Protein AF-A0A8S2D5C2-F1 (afdb_monomer)

Solvent-accessible surface area (backbone atoms only — not comparable to full-atom values): 16131 Å² total; per-residue (Å²): 116,93,83,74,56,95,44,79,67,45,60,54,46,62,64,47,48,27,66,61,31,50,36,68,66,52,39,50,49,41,43,50,51,47,52,51,51,56,53,47,43,71,74,45,98,50,70,59,78,81,70,33,65,64,54,52,49,44,52,50,53,36,46,40,16,77,42,13,66,45,37,74,73,64,78,42,62,94,77,66,72,77,63,63,57,47,58,71,48,50,48,55,48,54,52,47,54,53,49,53,43,51,54,52,62,74,62,67,62,86,83,44,90,74,64,70,80,82,70,94,59,67,63,65,62,55,51,56,47,29,74,75,29,68,61,57,28,50,44,49,55,50,46,50,44,48,27,37,66,73,60,41,56,65,56,39,61,72,48,40,53,56,45,63,78,30,46,92,62,47,57,56,33,68,73,50,44,52,52,43,52,50,29,48,52,54,44,50,58,61,49,66,74,41,78,90,37,57,72,56,52,53,53,51,54,50,47,51,40,64,46,34,44,53,72,45,49,86,39,68,64,40,38,54,54,44,50,59,49,46,67,70,39,52,87,79,50,57,70,69,57,46,50,53,50,52,64,66,64,53,78,60,92,86,56,55,68,68,58,51,51,52,51,50,52,54,50,52,54,51,53,53,52,53,53,54,54,55,54,66,74,75,109

Mean predicted aligned error: 8.47 Å

pLDDT: mean 81.94, std 12.29, range [42.5, 94.62]

Secondary structure (DSSP, 8-state):
--S----HHHHHHHHHHHHHHT-HHHHHHHHHHHHHHHHHHHHS----GGG-HHHHHHHHHHHHHHTHHHHHTTSS-TT-PPPHHIIIIIHHHHHHHHHHHHHHHHT--TT-TT------S-HHHHHHHHHH-HHHHHHHHHHHHHHHHHT-HHHHHHHHHHHHHTGGGTTTSHHHHHHHHHHHHHHHHHHHT-GGGHHHHHHHHHHHIIIIITTTTTSHHHHHHHHHHHHHHTTTS-HHHHHHHHHHTPPPTTS-HHHHHHHHHHHHHHHHHHHHHHHHTT-

Sequence (283 aa):
QFIDANSKDMDMLNKHIPFVLADPNIINILTKTAILLIYKQLDDEIPLPRNNKELHFILRLLNIGVYAWEILDGQMTTEDSIDLKILTQFLPFILRLMMENRLHEMQHDTTLITTQLKTSLNKIEFIQYMHNNRLASNLFLCFIVILFNHRHLWLAIQLIPTLNELSDCGSTDKIFLHQFVYFIKQSIEQQFQQISHQQQLYQYITHIFEKFFIIQSSNEIVLHYSYILLKYVYGKITSSLTQKFLTALKPSKEHSQETHDKYRSLTNEYEDFRRLQQQQSQS

Radius of gyration: 21.78 Å; Cα contacts (8 Å, |Δi|>4): 233; chains: 1; bounding box: 55×38×73 Å

Organism: NCBI:txid1234261

Nearest PDB structures (foldseek):
  8jj6-assembly1_A  TM=8.417E-01  e=9.640E-08  Homo sapiens
  8rtc-assembly1_A  TM=2.256E-01  e=1.463E+00  Bacillus phage phi3T
  8rtc-assembly2_B  TM=1.666E-01  e=2.829E+00  Bacillus phage phi3T
  5dse-assembly1_A  TM=1.782E-01  e=7.124E+00  Homo sapiens
  3m3w-assembly1_A  TM=1.172E-01  e=7.779E+00  Mus musculus

Structure (mmCIF, N/CA/C/O backbone):
data_AF-A0A8S2D5C2-F1
#
_entry.id   AF-A0A8S2D5C2-F1
#
loop_
_atom_site.group_PDB
_atom_site.id
_atom_site.type_symbol
_atom_site.label_atom_id
_atom_site.label_alt_id
_atom_site.label_comp_id
_atom_site.label_asym_id
_atom_site.label_entity_id
_atom_site.label_seq_id
_atom_site.pdbx_PDB_ins_code
_atom_site.Cartn_x
_atom_site.Cartn_y
_atom_site.Cartn_z
_atom_site.occupancy
_atom_site.B_iso_or_equiv
_atom_site.auth_seq_id
_atom_site.auth_comp_id
_atom_site.auth_asym_id
_atom_site.auth_atom_id
_atom_site.pdbx_PDB_model_num
ATOM 1 N N . GLN A 1 1 ? 23.659 -4.209 -21.216 1.00 42.50 1 GLN A N 1
ATOM 2 C CA . GLN A 1 1 ? 24.488 -5.237 -21.874 1.00 42.50 1 GLN A CA 1
ATOM 3 C C . GLN A 1 1 ? 23.793 -6.580 -22.052 1.00 42.50 1 GLN A C 1
ATOM 5 O O . GLN A 1 1 ? 24.023 -7.166 -23.093 1.00 42.50 1 GLN A O 1
ATOM 10 N N . PHE A 1 2 ? 22.921 -7.063 -21.153 1.00 43.38 2 PHE A N 1
ATOM 11 C CA . PHE A 1 2 ? 22.118 -8.265 -21.460 1.00 43.38 2 PHE A CA 1
ATOM 12 C C . PHE A 1 2 ? 20.963 -8.021 -22.444 1.00 43.38 2 PHE A C 1
ATOM 14 O O . PHE A 1 2 ? 20.471 -8.981 -23.001 1.00 43.38 2 PHE A O 1
ATOM 21 N N . ILE A 1 3 ? 20.542 -6.774 -22.679 1.00 49.75 3 ILE A N 1
ATOM 22 C CA . ILE A 1 3 ? 19.421 -6.450 -23.587 1.00 49.75 3 ILE A CA 1
ATOM 23 C C . ILE A 1 3 ? 19.922 -5.994 -24.976 1.00 49.75 3 ILE A C 1
ATOM 25 O O . ILE A 1 3 ? 19.16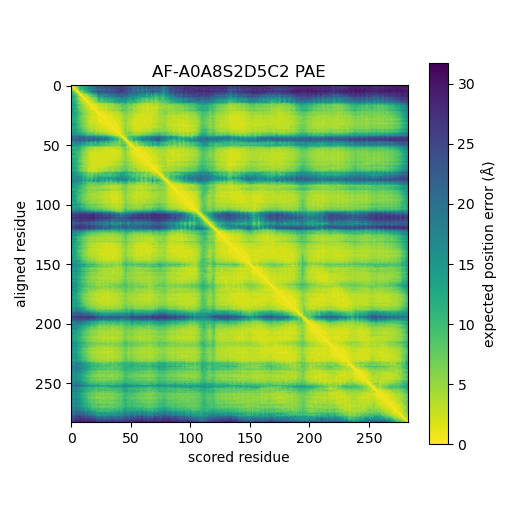4 -5.982 -25.930 1.00 49.75 3 ILE A O 1
ATOM 29 N N . ASP A 1 4 ? 21.216 -5.686 -25.125 1.00 52.12 4 ASP A N 1
ATOM 30 C CA . ASP A 1 4 ? 21.748 -4.973 -26.304 1.00 52.12 4 ASP A CA 1
ATOM 31 C C . ASP A 1 4 ? 22.393 -5.900 -27.362 1.00 52.12 4 ASP A C 1
ATOM 33 O O . ASP A 1 4 ? 23.154 -5.442 -28.214 1.00 52.12 4 ASP A O 1
ATOM 37 N N . ALA A 1 5 ? 22.167 -7.216 -27.291 1.00 48.94 5 ALA A N 1
ATOM 38 C CA . ALA A 1 5 ? 22.756 -8.176 -28.227 1.00 48.94 5 ALA A CA 1
ATOM 39 C C . ALA A 1 5 ? 21.758 -8.531 -29.343 1.00 48.94 5 ALA A C 1
ATOM 41 O O . ALA A 1 5 ? 20.829 -9.301 -29.131 1.00 48.94 5 ALA A O 1
ATOM 42 N N . ASN A 1 6 ? 21.973 -7.994 -30.547 1.00 50.75 6 ASN A N 1
ATOM 43 C CA . ASN A 1 6 ? 21.162 -8.254 -31.744 1.00 50.75 6 ASN A CA 1
ATOM 44 C C . ASN A 1 6 ? 21.387 -9.671 -32.312 1.00 50.75 6 ASN A C 1
ATOM 46 O O . ASN A 1 6 ? 22.060 -9.845 -33.331 1.00 50.75 6 ASN A O 1
ATOM 50 N N . SER A 1 7 ? 20.816 -10.694 -31.678 1.00 58.09 7 SER A N 1
ATOM 51 C CA . SER A 1 7 ? 20.605 -12.005 -32.301 1.00 58.09 7 SER A CA 1
ATOM 52 C C . SER A 1 7 ? 19.109 -12.318 -32.352 1.00 58.09 7 SER A C 1
ATOM 54 O O . SER A 1 7 ? 18.357 -11.927 -31.467 1.00 58.09 7 SER A O 1
ATOM 56 N N . LYS A 1 8 ? 18.654 -13.041 -33.383 1.00 57.72 8 LYS A N 1
ATOM 57 C CA . LYS A 1 8 ? 17.239 -13.445 -33.548 1.00 57.72 8 LYS A CA 1
ATOM 58 C C . LYS A 1 8 ? 16.666 -14.175 -32.321 1.00 57.72 8 LYS A C 1
ATOM 60 O O . LYS A 1 8 ? 15.458 -14.154 -32.098 1.00 57.72 8 LYS A O 1
ATOM 65 N N . ASP A 1 9 ? 17.534 -14.792 -31.522 1.00 58.00 9 ASP A N 1
ATOM 66 C CA . ASP A 1 9 ? 17.179 -15.445 -30.261 1.00 58.00 9 ASP A CA 1
ATOM 67 C C . ASP A 1 9 ? 16.809 -14.429 -29.168 1.00 58.00 9 ASP A C 1
ATOM 69 O O . ASP A 1 9 ? 15.920 -14.689 -28.360 1.00 58.00 9 ASP A O 1
ATOM 73 N N . MET A 1 10 ? 17.427 -13.244 -29.179 1.00 57.22 10 MET A N 1
ATOM 74 C CA . MET A 1 10 ? 17.101 -12.139 -28.277 1.00 57.22 10 MET A CA 1
ATOM 75 C C . MET A 1 10 ? 15.788 -11.458 -28.661 1.00 57.22 10 MET A C 1
ATOM 77 O O . MET A 1 10 ? 15.056 -11.062 -27.768 1.00 57.22 10 MET A O 1
ATOM 81 N N . ASP A 1 11 ? 15.410 -11.417 -29.943 1.00 63.06 11 ASP A N 1
ATOM 82 C CA . ASP A 1 11 ? 14.076 -10.944 -30.355 1.00 63.06 11 ASP A CA 1
ATOM 83 C C . ASP A 1 11 ? 12.958 -11.884 -29.877 1.00 63.06 11 ASP A C 1
ATOM 85 O O . ASP A 1 11 ? 11.885 -11.438 -29.466 1.00 63.06 11 ASP A O 1
ATOM 89 N N . MET A 1 12 ? 13.208 -13.199 -29.905 1.00 61.88 12 MET A N 1
ATOM 90 C CA . MET A 1 12 ? 12.344 -14.205 -29.276 1.00 61.88 12 MET A CA 1
ATOM 91 C C . MET A 1 12 ? 12.277 -13.983 -27.761 1.00 61.88 12 MET A C 1
ATOM 93 O O . MET A 1 12 ? 11.190 -13.882 -27.193 1.00 61.88 12 MET A O 1
ATOM 97 N N . LEU A 1 13 ? 13.432 -13.844 -27.104 1.00 65.75 13 LEU A N 1
ATOM 98 C CA . LEU A 1 13 ? 13.518 -13.626 -25.661 1.00 65.75 13 LEU A CA 1
ATOM 99 C C . LEU A 1 13 ? 12.806 -12.332 -25.233 1.00 65.75 13 LEU A C 1
ATOM 101 O O . LEU A 1 13 ? 12.034 -12.351 -24.278 1.00 65.75 13 LEU A O 1
ATOM 105 N N . ASN A 1 14 ? 12.985 -11.239 -25.974 1.00 68.25 14 ASN A N 1
ATOM 106 C CA . ASN A 1 14 ? 12.368 -9.936 -25.724 1.00 68.25 14 ASN A CA 1
ATOM 107 C C . ASN A 1 14 ? 10.838 -9.993 -25.798 1.00 68.25 14 ASN A C 1
ATOM 109 O O . ASN A 1 14 ? 10.173 -9.247 -25.088 1.00 68.25 14 ASN A O 1
ATOM 113 N N . LYS A 1 15 ? 10.266 -10.921 -26.575 1.00 72.81 15 LYS A N 1
ATOM 114 C CA . LYS A 1 15 ? 8.815 -11.174 -26.589 1.00 72.81 15 LYS A CA 1
ATOM 115 C C . LYS A 1 15 ? 8.336 -12.003 -25.398 1.00 72.81 15 LYS A C 1
ATOM 117 O O . LYS A 1 15 ? 7.196 -11.849 -24.973 1.00 72.81 15 LYS A O 1
ATOM 122 N N . HIS A 1 16 ? 9.181 -12.871 -24.846 1.00 81.38 16 HIS A N 1
ATOM 123 C CA . HIS A 1 16 ? 8.834 -13.725 -23.704 1.00 81.38 16 HIS A CA 1
ATOM 124 C C . HIS A 1 16 ? 9.086 -13.065 -22.342 1.00 81.38 16 HIS A C 1
ATOM 126 O O . HIS A 1 16 ? 8.403 -13.392 -21.372 1.00 81.38 16 HIS A O 1
ATOM 132 N N . ILE A 1 17 ? 10.028 -12.123 -22.256 1.00 84.50 17 ILE A N 1
ATOM 133 C CA . ILE A 1 17 ? 10.343 -11.393 -21.022 1.00 84.50 17 ILE A CA 1
ATOM 134 C C . ILE A 1 17 ? 9.095 -10.704 -20.431 1.00 84.50 17 ILE A C 1
ATOM 136 O O . ILE A 1 17 ? 8.831 -10.932 -19.251 1.00 84.50 17 ILE A O 1
ATOM 140 N N . PRO A 1 18 ? 8.280 -9.945 -21.194 1.00 85.69 18 PRO A N 1
ATOM 141 C CA . PRO A 1 18 ? 7.052 -9.348 -20.673 1.00 85.69 18 PRO A CA 1
ATOM 142 C C . PRO A 1 18 ? 6.076 -10.377 -20.093 1.00 85.69 18 PRO A C 1
ATOM 144 O O . PRO A 1 18 ? 5.519 -10.132 -19.031 1.00 85.69 18 PRO A O 1
ATOM 147 N N . PHE A 1 19 ? 5.920 -11.557 -20.710 1.00 86.31 19 PHE A N 1
ATOM 148 C CA . PHE A 1 19 ? 5.040 -12.614 -20.184 1.00 86.31 19 PHE A CA 1
ATOM 149 C C . PHE A 1 19 ? 5.455 -13.091 -18.792 1.00 86.31 19 PHE A C 1
ATOM 151 O O . PHE A 1 19 ? 4.602 -13.306 -17.936 1.00 86.31 19 PHE A O 1
ATOM 158 N N . VAL A 1 20 ? 6.758 -13.262 -18.563 1.00 88.12 20 VAL A N 1
ATOM 159 C CA . VAL A 1 20 ? 7.276 -13.669 -17.251 1.00 88.12 20 VAL A CA 1
ATOM 160 C C . VAL A 1 20 ? 7.153 -12.515 -16.258 1.00 88.12 20 VAL A C 1
ATOM 162 O O . VAL A 1 20 ? 6.711 -12.708 -15.130 1.00 88.12 20 VAL A O 1
ATOM 165 N N . LEU A 1 21 ? 7.512 -11.300 -16.675 1.00 88.62 21 LEU A N 1
ATOM 166 C CA . LEU A 1 21 ? 7.494 -10.122 -15.810 1.00 88.62 21 LEU A CA 1
ATOM 167 C C . LEU A 1 21 ? 6.083 -9.602 -15.501 1.00 88.62 21 LEU A C 1
ATOM 169 O O . LEU A 1 21 ? 5.941 -8.829 -14.558 1.00 88.62 21 LEU A O 1
ATOM 173 N N . ALA A 1 22 ? 5.059 -10.037 -16.240 1.00 88.62 22 ALA A N 1
ATOM 174 C CA . ALA A 1 22 ? 3.656 -9.733 -15.966 1.00 88.62 22 ALA A CA 1
ATOM 175 C C . ALA A 1 22 ? 3.135 -10.391 -14.674 1.00 88.62 22 ALA A C 1
ATOM 177 O O . ALA A 1 22 ? 2.064 -10.014 -14.196 1.00 88.62 22 ALA A O 1
ATOM 178 N N . ASP A 1 23 ? 3.853 -11.368 -14.099 1.00 90.38 23 ASP A N 1
ATOM 179 C CA . ASP A 1 23 ? 3.462 -11.984 -12.828 1.00 90.38 23 ASP A CA 1
ATOM 180 C C . ASP A 1 23 ? 3.473 -10.931 -11.696 1.00 90.38 23 ASP A C 1
ATOM 182 O O . ASP A 1 23 ? 4.533 -10.365 -11.384 1.00 90.38 23 ASP A O 1
ATOM 186 N N . PRO A 1 24 ? 2.335 -10.703 -11.008 1.00 87.88 24 PRO A N 1
ATOM 187 C CA . PRO A 1 24 ? 2.251 -9.764 -9.891 1.00 87.88 24 PRO A CA 1
ATOM 188 C C . PRO A 1 24 ? 3.283 -10.012 -8.780 1.00 87.88 24 PRO A C 1
ATOM 190 O O . PRO A 1 24 ? 3.732 -9.070 -8.123 1.00 87.88 24 PRO A O 1
ATOM 193 N N . ASN A 1 25 ? 3.688 -11.266 -8.554 1.00 88.75 25 ASN A N 1
ATOM 194 C CA . ASN A 1 25 ? 4.706 -11.606 -7.562 1.00 88.75 25 ASN A CA 1
ATOM 195 C C . ASN A 1 25 ? 6.095 -11.143 -7.993 1.00 88.75 25 ASN A C 1
ATOM 197 O O . ASN A 1 25 ? 6.847 -10.635 -7.160 1.00 88.75 25 ASN A O 1
ATOM 201 N N . ILE A 1 26 ? 6.430 -11.280 -9.277 1.00 90.94 26 ILE A N 1
ATOM 202 C CA . ILE A 1 26 ? 7.710 -10.819 -9.818 1.00 90.94 26 ILE A CA 1
ATOM 203 C C . ILE A 1 26 ? 7.770 -9.293 -9.761 1.00 90.94 26 ILE A C 1
ATOM 205 O O . ILE A 1 26 ? 8.752 -8.751 -9.255 1.00 90.94 26 ILE A O 1
ATOM 209 N N . ILE A 1 27 ? 6.697 -8.603 -10.163 1.00 91.25 27 ILE A N 1
ATOM 210 C CA . ILE A 1 27 ? 6.581 -7.141 -10.038 1.00 91.25 27 ILE A CA 1
ATOM 211 C C . ILE A 1 27 ? 6.800 -6.714 -8.583 1.00 91.25 27 ILE A C 1
ATOM 213 O O . ILE A 1 27 ? 7.606 -5.823 -8.312 1.00 91.25 27 ILE A O 1
ATOM 217 N N . ASN A 1 28 ? 6.153 -7.381 -7.625 1.00 90.38 28 ASN A N 1
ATOM 218 C CA . ASN A 1 28 ? 6.315 -7.083 -6.203 1.00 90.38 28 ASN A CA 1
ATOM 219 C C . ASN A 1 28 ? 7.756 -7.309 -5.714 1.00 90.38 28 ASN A C 1
ATOM 221 O O . ASN A 1 28 ? 8.287 -6.481 -4.976 1.00 90.38 28 ASN A O 1
ATOM 225 N N . ILE A 1 29 ? 8.403 -8.408 -6.122 1.00 90.94 29 ILE A N 1
ATOM 226 C CA . ILE A 1 29 ? 9.802 -8.697 -5.768 1.00 90.94 29 ILE A CA 1
ATOM 227 C C . ILE A 1 29 ? 10.720 -7.614 -6.335 1.00 90.94 29 ILE A C 1
ATOM 229 O O . ILE A 1 29 ? 11.479 -7.021 -5.577 1.00 90.94 29 ILE A O 1
ATOM 233 N N . LEU A 1 30 ? 10.607 -7.298 -7.627 1.00 93.06 30 LEU A N 1
ATOM 234 C CA . LEU A 1 30 ? 11.410 -6.263 -8.281 1.00 93.06 30 LEU A CA 1
ATOM 235 C C . LEU A 1 30 ? 11.208 -4.889 -7.634 1.00 93.06 30 LEU A C 1
ATOM 237 O O . LEU A 1 30 ? 12.182 -4.183 -7.378 1.00 93.06 30 LEU A O 1
ATOM 241 N N . THR A 1 31 ? 9.963 -4.530 -7.314 1.00 92.31 31 THR A N 1
ATOM 242 C CA . THR A 1 31 ? 9.642 -3.263 -6.641 1.00 92.31 31 THR A CA 1
ATOM 243 C C . THR A 1 31 ? 10.278 -3.206 -5.253 1.00 92.31 31 THR A C 1
ATOM 245 O O . THR A 1 31 ? 10.939 -2.223 -4.915 1.00 92.31 31 THR A O 1
ATOM 248 N N . LYS A 1 32 ? 10.163 -4.284 -4.466 1.00 91.38 32 LYS A N 1
ATOM 249 C CA . LYS A 1 32 ? 10.808 -4.382 -3.150 1.00 91.38 32 LYS A CA 1
ATOM 250 C C . LYS A 1 32 ? 12.322 -4.291 -3.260 1.00 91.38 32 LYS A C 1
ATOM 252 O O . LYS A 1 32 ? 12.934 -3.544 -2.504 1.00 91.38 32 LYS A O 1
ATOM 257 N N . THR A 1 33 ? 12.925 -5.003 -4.207 1.00 92.00 33 THR A N 1
ATOM 258 C CA . THR A 1 33 ? 14.367 -4.944 -4.458 1.00 92.00 33 THR A CA 1
ATOM 259 C C . THR A 1 33 ? 14.805 -3.532 -4.836 1.00 92.00 33 THR A C 1
ATOM 261 O O . THR A 1 33 ? 15.797 -3.059 -4.294 1.00 92.00 33 THR A O 1
ATOM 264 N N . ALA A 1 34 ? 14.058 -2.820 -5.687 1.00 91.81 34 ALA A N 1
ATOM 265 C CA . ALA A 1 34 ? 14.367 -1.434 -6.039 1.00 91.81 34 ALA A CA 1
ATOM 266 C C . ALA A 1 34 ? 14.376 -0.517 -4.805 1.00 91.81 34 ALA A C 1
ATOM 268 O O . ALA A 1 34 ? 15.340 0.216 -4.595 1.00 91.81 34 ALA A O 1
ATOM 269 N N . ILE A 1 35 ? 13.348 -0.594 -3.953 1.00 91.00 35 ILE A N 1
ATOM 270 C CA . ILE A 1 35 ? 13.276 0.205 -2.720 1.00 91.00 35 ILE A CA 1
ATOM 271 C C . ILE A 1 35 ? 14.381 -0.178 -1.726 1.00 91.00 35 ILE A C 1
ATOM 273 O O . ILE A 1 35 ? 15.005 0.702 -1.139 1.00 91.00 35 ILE A O 1
ATOM 277 N N . LEU A 1 36 ? 14.678 -1.470 -1.563 1.00 88.62 36 LEU A N 1
ATOM 278 C CA . LEU A 1 36 ? 15.764 -1.940 -0.695 1.00 88.62 36 LEU A CA 1
ATOM 279 C C . LEU A 1 36 ? 17.142 -1.483 -1.184 1.00 88.62 36 LEU A C 1
ATOM 281 O O . LEU A 1 36 ? 17.990 -1.136 -0.367 1.00 88.62 36 LEU A O 1
ATOM 285 N N . LEU A 1 37 ? 17.368 -1.438 -2.500 1.00 88.19 37 LEU A N 1
ATOM 286 C CA . LEU A 1 37 ? 18.593 -0.874 -3.065 1.00 88.19 37 LEU A CA 1
ATOM 287 C C . LEU A 1 37 ? 18.719 0.618 -2.737 1.00 88.19 37 LEU A C 1
ATOM 289 O O . LEU A 1 37 ? 19.809 1.055 -2.383 1.00 88.19 37 LEU A O 1
ATOM 293 N N . ILE A 1 38 ? 17.623 1.382 -2.784 1.00 87.44 38 ILE A N 1
ATOM 294 C CA . ILE A 1 38 ? 17.619 2.801 -2.388 1.00 87.44 38 ILE A CA 1
ATOM 295 C C . ILE A 1 38 ? 17.923 2.950 -0.892 1.00 87.44 38 ILE A C 1
ATOM 297 O O . ILE A 1 38 ? 18.711 3.813 -0.516 1.00 87.44 38 ILE A O 1
ATOM 301 N N . TYR A 1 39 ? 17.363 2.088 -0.039 1.00 85.12 39 TYR A N 1
ATOM 302 C CA . TYR A 1 39 ? 17.716 2.062 1.383 1.00 85.12 39 TYR A CA 1
ATOM 303 C C . TYR A 1 39 ? 19.198 1.766 1.602 1.00 85.12 39 TYR A C 1
ATOM 305 O O . TYR A 1 39 ? 19.851 2.477 2.356 1.00 85.12 39 TYR A O 1
ATOM 313 N N . LYS A 1 40 ? 19.748 0.773 0.900 1.00 84.44 40 LYS A N 1
ATOM 314 C CA . LYS A 1 40 ? 21.170 0.434 0.991 1.00 84.44 40 LYS A CA 1
ATOM 315 C C . LYS A 1 40 ? 22.071 1.596 0.561 1.00 84.44 40 LYS A C 1
ATOM 317 O O . LYS A 1 40 ? 23.121 1.797 1.154 1.00 84.44 40 LYS A O 1
ATOM 322 N N . GLN A 1 41 ? 21.643 2.395 -0.419 1.00 81.56 41 GLN A N 1
ATOM 323 C CA . GLN A 1 41 ? 22.351 3.617 -0.825 1.00 81.56 41 GLN A CA 1
ATOM 324 C C . GLN A 1 41 ? 22.376 4.713 0.249 1.00 81.56 41 GLN A C 1
ATOM 326 O O . GLN A 1 41 ? 23.165 5.644 0.127 1.00 81.56 41 GLN A O 1
ATOM 331 N N . LEU A 1 42 ? 21.505 4.649 1.260 1.00 78.88 42 LEU A N 1
ATOM 332 C CA . LEU A 1 42 ? 21.571 5.541 2.421 1.00 78.88 42 LEU A CA 1
ATOM 333 C C . LEU A 1 42 ? 22.554 5.050 3.483 1.00 78.88 42 LEU A C 1
ATOM 335 O O . LEU A 1 42 ? 23.055 5.870 4.246 1.00 78.88 42 LEU A O 1
ATOM 339 N N . ASP A 1 43 ? 22.753 3.735 3.580 1.00 76.31 43 ASP A N 1
ATOM 340 C CA . ASP A 1 43 ? 23.598 3.101 4.598 1.00 76.31 43 ASP A CA 1
ATOM 341 C C . ASP A 1 43 ? 25.068 3.089 4.195 1.00 76.31 43 ASP A C 1
ATOM 343 O O . ASP A 1 43 ? 25.939 3.516 4.949 1.00 76.31 43 ASP A O 1
ATOM 347 N N . ASP A 1 44 ? 25.326 2.609 2.987 1.00 67.50 44 ASP A N 1
ATOM 348 C CA . ASP A 1 44 ? 26.642 2.602 2.382 1.00 67.50 44 ASP A CA 1
ATOM 349 C C . ASP A 1 44 ? 26.750 3.911 1.582 1.00 67.50 44 ASP A C 1
ATOM 351 O O . ASP A 1 44 ? 25.831 4.197 0.820 1.00 67.50 44 ASP A O 1
ATOM 355 N N . GLU A 1 45 ? 27.826 4.701 1.712 1.00 62.69 45 GLU A N 1
ATOM 356 C CA . GLU A 1 45 ? 28.101 5.955 0.963 1.00 62.69 45 GLU A CA 1
ATOM 357 C C . GLU A 1 45 ? 28.262 5.734 -0.570 1.00 62.69 45 GLU A C 1
ATOM 359 O O . GLU A 1 45 ? 29.219 6.162 -1.217 1.00 62.69 45 GLU A O 1
ATOM 364 N N . ILE A 1 46 ? 27.340 4.989 -1.173 1.00 63.72 46 ILE A N 1
ATOM 365 C CA . ILE A 1 46 ? 27.280 4.540 -2.556 1.00 63.72 46 ILE A CA 1
ATOM 366 C C . ILE A 1 46 ? 26.874 5.723 -3.438 1.00 63.72 46 ILE A C 1
ATOM 368 O O . ILE A 1 46 ? 26.144 6.624 -3.015 1.00 63.72 46 ILE A O 1
ATOM 372 N N . PRO A 1 47 ? 27.305 5.731 -4.710 1.00 61.22 47 PRO A N 1
ATOM 373 C CA . PRO A 1 47 ? 26.871 6.732 -5.666 1.00 61.22 47 PRO A CA 1
ATOM 374 C C . PRO A 1 47 ? 25.336 6.845 -5.756 1.00 61.22 47 PRO A C 1
ATOM 376 O O . PRO A 1 47 ? 24.609 5.847 -5.746 1.00 61.22 47 PRO A O 1
ATOM 379 N N . LEU A 1 48 ? 24.878 8.097 -5.894 1.00 68.19 48 LEU A N 1
ATOM 380 C CA . LEU A 1 48 ? 23.482 8.534 -6.052 1.00 68.19 48 LEU A CA 1
ATOM 381 C C . LEU A 1 48 ? 22.645 7.586 -6.940 1.00 68.19 48 LEU A C 1
ATOM 383 O O . LEU A 1 48 ? 23.199 7.005 -7.876 1.00 68.19 48 LEU A O 1
ATOM 387 N N . PRO A 1 49 ? 21.307 7.504 -6.757 1.00 69.62 49 PRO A N 1
ATOM 388 C CA . PRO A 1 49 ? 20.408 6.637 -7.535 1.00 69.62 49 PRO A CA 1
ATOM 389 C C . PRO A 1 49 ? 20.673 6.604 -9.051 1.00 69.62 49 PRO A C 1
ATOM 391 O O . PRO A 1 49 ? 20.628 5.539 -9.656 1.00 69.62 49 PRO A O 1
ATOM 394 N N . ARG A 1 50 ? 21.057 7.747 -9.638 1.00 72.56 50 ARG A N 1
ATOM 395 C CA . ARG A 1 50 ? 21.412 7.924 -11.059 1.00 72.56 50 ARG A CA 1
ATOM 396 C C . ARG A 1 50 ? 22.640 7.133 -11.544 1.00 72.56 50 ARG A C 1
ATOM 398 O O . ARG A 1 50 ? 22.798 6.892 -12.737 1.00 72.56 50 ARG A O 1
ATOM 405 N N . ASN A 1 51 ? 23.557 6.808 -10.647 1.00 76.00 51 ASN A N 1
ATOM 406 C CA . ASN A 1 51 ? 24.846 6.203 -10.977 1.00 76.00 51 ASN A CA 1
ATOM 407 C C . ASN A 1 51 ? 24.872 4.700 -10.654 1.00 76.00 51 ASN A C 1
ATOM 409 O O . ASN A 1 51 ? 25.832 4.008 -11.000 1.00 76.00 51 ASN A O 1
ATOM 413 N N . ASN A 1 52 ? 23.822 4.180 -10.012 1.00 81.56 52 ASN A N 1
ATOM 414 C CA . ASN A 1 52 ? 23.723 2.776 -9.649 1.00 81.56 52 A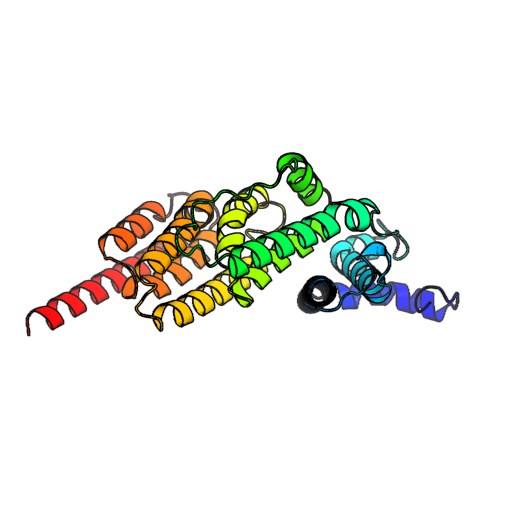SN A CA 1
ATOM 415 C C . ASN A 1 52 ? 23.174 1.947 -10.820 1.00 81.56 52 ASN A C 1
ATOM 417 O O . ASN A 1 52 ? 21.971 1.904 -11.080 1.00 81.56 52 ASN A O 1
ATOM 421 N N . LYS A 1 53 ? 24.079 1.253 -11.519 1.00 84.62 53 LYS A N 1
ATOM 422 C CA . LYS A 1 53 ? 23.741 0.405 -12.673 1.00 84.62 53 LYS A CA 1
ATOM 423 C C . LYS A 1 53 ? 22.763 -0.719 -12.319 1.00 84.62 53 LYS A C 1
ATOM 425 O O . LYS A 1 53 ? 21.931 -1.060 -13.157 1.00 84.62 53 LYS A O 1
ATOM 430 N N . GLU A 1 54 ? 22.840 -1.269 -11.108 1.00 87.00 54 GLU A N 1
ATOM 431 C CA . GLU A 1 54 ? 21.931 -2.324 -10.645 1.00 87.00 54 GLU A CA 1
ATOM 432 C C . GLU A 1 54 ? 20.516 -1.775 -10.477 1.00 87.00 54 GLU A C 1
ATOM 434 O O . GLU A 1 54 ? 19.569 -2.342 -11.016 1.00 87.00 54 GLU A O 1
ATOM 439 N N . LEU A 1 55 ? 20.374 -0.619 -9.823 1.00 87.25 55 LEU A N 1
ATOM 440 C CA . LEU A 1 55 ? 19.079 0.042 -9.663 1.00 87.25 55 LEU A CA 1
ATOM 441 C C . LEU A 1 55 ? 18.454 0.377 -11.021 1.00 87.25 55 LEU A C 1
ATOM 443 O O . LEU A 1 55 ? 17.283 0.087 -11.248 1.00 87.25 55 LEU A O 1
ATOM 447 N N . HIS A 1 56 ? 19.238 0.923 -11.953 1.00 87.44 56 HIS A N 1
ATOM 448 C CA . HIS A 1 56 ? 18.765 1.192 -13.312 1.00 87.44 56 HIS A CA 1
ATOM 449 C C . HIS A 1 56 ? 18.293 -0.081 -14.019 1.00 87.44 56 HIS A C 1
ATOM 451 O O . HIS A 1 56 ? 17.267 -0.060 -14.693 1.00 87.44 56 HIS A O 1
ATOM 457 N N . PHE A 1 57 ? 19.016 -1.191 -13.868 1.00 87.88 57 PHE A N 1
ATOM 458 C CA . PHE A 1 57 ? 18.617 -2.467 -14.450 1.00 87.88 57 PHE A CA 1
ATOM 459 C C . PHE A 1 57 ? 17.300 -2.984 -13.856 1.00 87.88 57 PHE A C 1
ATOM 461 O O . PHE A 1 57 ? 16.390 -3.325 -14.610 1.00 87.88 57 PHE A O 1
ATOM 468 N N . ILE A 1 58 ? 17.159 -2.966 -12.526 1.00 90.69 58 ILE A N 1
ATOM 469 C CA . ILE A 1 58 ? 15.923 -3.376 -11.847 1.00 90.69 58 ILE A CA 1
ATOM 470 C C . ILE A 1 58 ? 14.749 -2.486 -12.257 1.00 90.69 58 ILE A C 1
ATOM 472 O O . ILE A 1 58 ? 13.675 -3.003 -12.545 1.00 90.69 58 ILE A O 1
ATOM 476 N N . LEU A 1 59 ? 14.945 -1.169 -12.351 1.00 90.25 59 LEU A N 1
ATOM 477 C CA . LEU A 1 59 ? 13.901 -0.248 -12.802 1.00 90.25 59 LEU A CA 1
ATOM 478 C C . LEU A 1 59 ? 13.490 -0.505 -14.254 1.00 90.25 59 LEU A C 1
ATOM 480 O O . LEU A 1 59 ? 12.315 -0.352 -14.572 1.00 90.25 59 LEU A O 1
ATOM 484 N N . ARG A 1 60 ? 14.415 -0.927 -15.129 1.00 88.50 60 ARG A N 1
ATOM 485 C CA . ARG A 1 60 ? 14.082 -1.283 -16.521 1.00 88.50 60 ARG A CA 1
ATOM 486 C C . ARG A 1 60 ? 13.238 -2.550 -16.556 1.00 88.50 60 ARG A C 1
ATOM 488 O O . ARG A 1 60 ? 12.207 -2.559 -17.217 1.00 88.50 60 ARG A O 1
ATOM 495 N N . LEU A 1 61 ? 13.638 -3.582 -15.811 1.00 89.06 61 LEU A N 1
ATOM 496 C CA . LEU A 1 61 ? 12.850 -4.811 -15.687 1.00 89.06 61 LEU A CA 1
ATOM 497 C C . LEU A 1 61 ? 11.467 -4.529 -15.100 1.00 89.06 61 LEU A C 1
ATOM 499 O O . LEU A 1 61 ? 10.466 -5.017 -15.611 1.00 89.06 61 LEU A O 1
ATOM 503 N N . LEU A 1 62 ? 11.399 -3.700 -14.061 1.00 90.75 62 LEU A N 1
ATOM 504 C CA . LEU A 1 62 ? 10.133 -3.329 -13.450 1.00 90.75 62 LEU A CA 1
ATOM 505 C C . LEU A 1 62 ? 9.245 -2.539 -14.421 1.00 90.75 62 LEU A C 1
ATOM 507 O O . LEU A 1 62 ? 8.051 -2.804 -14.478 1.00 90.75 62 LEU A O 1
ATOM 511 N N . ASN A 1 63 ? 9.812 -1.625 -15.216 1.00 90.44 63 ASN A N 1
ATOM 512 C CA . ASN A 1 63 ? 9.071 -0.897 -16.249 1.00 90.44 63 ASN A CA 1
ATOM 513 C C . ASN A 1 63 ? 8.463 -1.856 -17.280 1.00 90.44 63 ASN A C 1
ATOM 515 O O . ASN A 1 63 ? 7.286 -1.739 -17.599 1.00 90.44 63 ASN A O 1
ATOM 519 N N . ILE A 1 64 ? 9.230 -2.855 -17.726 1.00 89.69 64 ILE A N 1
ATOM 520 C CA . ILE A 1 64 ? 8.723 -3.889 -18.636 1.00 89.69 64 ILE A CA 1
ATOM 521 C C . ILE A 1 64 ? 7.611 -4.710 -17.971 1.00 89.69 64 ILE A C 1
ATOM 523 O O . ILE A 1 64 ? 6.610 -4.987 -18.615 1.00 89.69 64 ILE A O 1
ATOM 527 N N . GLY A 1 65 ? 7.755 -5.086 -16.697 1.00 89.94 65 GLY A N 1
ATOM 528 C CA . GLY A 1 65 ? 6.731 -5.855 -15.981 1.00 89.94 65 GLY A CA 1
ATOM 529 C C . GLY A 1 65 ? 5.430 -5.083 -15.760 1.00 89.94 65 GLY A C 1
ATOM 530 O O . GLY A 1 65 ? 4.348 -5.606 -16.006 1.00 89.94 65 GLY A O 1
ATOM 531 N N . VAL A 1 66 ? 5.523 -3.816 -15.343 1.00 89.75 66 VAL A N 1
ATOM 532 C CA . VAL A 1 66 ? 4.356 -2.952 -15.092 1.00 89.75 66 VAL A CA 1
ATOM 533 C C . VAL A 1 66 ? 3.585 -2.650 -16.378 1.00 89.75 66 VAL A C 1
ATOM 535 O O . VAL A 1 66 ? 2.359 -2.582 -16.337 1.00 89.75 66 VAL A O 1
ATOM 538 N N . TYR A 1 67 ? 4.291 -2.496 -17.501 1.00 90.00 67 TYR A N 1
ATOM 539 C CA . TYR A 1 67 ? 3.699 -2.250 -18.818 1.00 90.00 67 TYR A CA 1
ATOM 540 C C . TYR A 1 67 ? 3.701 -3.497 -19.713 1.00 90.00 67 TYR A C 1
ATOM 542 O O . TYR A 1 67 ? 3.716 -3.394 -20.940 1.00 90.00 67 TYR A O 1
ATOM 550 N N . ALA A 1 68 ? 3.728 -4.693 -19.115 1.00 89.31 68 ALA A N 1
ATOM 551 C CA . ALA A 1 68 ? 3.886 -5.930 -19.871 1.00 89.31 68 ALA A CA 1
ATOM 552 C C . ALA A 1 68 ? 2.762 -6.116 -20.894 1.00 89.31 68 ALA A C 1
ATOM 554 O O . ALA A 1 68 ? 3.032 -6.504 -22.025 1.00 89.31 68 ALA A O 1
ATOM 555 N N . TRP A 1 69 ? 1.522 -5.790 -20.529 1.00 87.06 69 TRP A N 1
ATOM 556 C CA . TRP A 1 69 ? 0.373 -5.906 -21.426 1.00 87.06 69 TRP A CA 1
ATOM 557 C C . TRP A 1 69 ? 0.445 -4.918 -22.591 1.00 87.06 69 TRP A C 1
ATOM 559 O O . TRP A 1 69 ? 0.263 -5.326 -23.732 1.00 87.06 69 TRP A O 1
ATOM 569 N N . GLU A 1 70 ? 0.809 -3.659 -22.343 1.00 87.88 70 GLU A N 1
ATOM 570 C CA . GLU A 1 70 ? 0.997 -2.665 -23.405 1.00 87.88 70 GLU A CA 1
ATOM 571 C C . GLU A 1 70 ? 2.125 -3.052 -24.370 1.00 87.88 70 GLU A C 1
ATOM 573 O O . GLU A 1 70 ? 2.032 -2.806 -25.574 1.00 87.88 70 GLU A O 1
ATOM 578 N N . ILE A 1 71 ? 3.185 -3.683 -23.858 1.00 85.44 71 ILE A N 1
ATOM 579 C CA . ILE A 1 71 ? 4.284 -4.200 -24.679 1.00 85.44 71 ILE A CA 1
ATOM 580 C C . ILE A 1 71 ? 3.823 -5.406 -25.508 1.00 85.44 71 ILE A C 1
ATOM 582 O O . ILE A 1 71 ? 4.140 -5.496 -26.694 1.00 85.44 71 ILE A O 1
ATOM 586 N N . LEU A 1 72 ? 3.062 -6.327 -24.911 1.00 85.12 72 LEU A N 1
ATOM 587 C CA . LEU A 1 72 ? 2.530 -7.508 -25.600 1.00 85.12 72 LEU A CA 1
ATOM 588 C C . LEU A 1 72 ? 1.524 -7.140 -26.697 1.00 85.12 72 LEU A C 1
ATOM 590 O O . LEU A 1 72 ? 1.532 -7.764 -27.758 1.00 85.12 72 LEU A O 1
ATOM 594 N N . ASP A 1 73 ? 0.731 -6.093 -26.476 1.00 84.44 73 ASP A N 1
ATOM 595 C CA . ASP A 1 73 ? -0.198 -5.533 -27.461 1.00 84.44 73 ASP A CA 1
ATOM 596 C C . ASP A 1 73 ? 0.510 -4.697 -28.545 1.00 84.44 73 ASP A C 1
ATOM 598 O O . ASP A 1 73 ? -0.125 -4.237 -29.496 1.00 84.44 73 ASP A O 1
ATOM 602 N N . GLY A 1 74 ? 1.827 -4.492 -28.426 1.00 80.19 74 GLY A N 1
ATOM 603 C CA . GLY A 1 74 ? 2.637 -3.720 -29.369 1.00 80.19 74 GLY A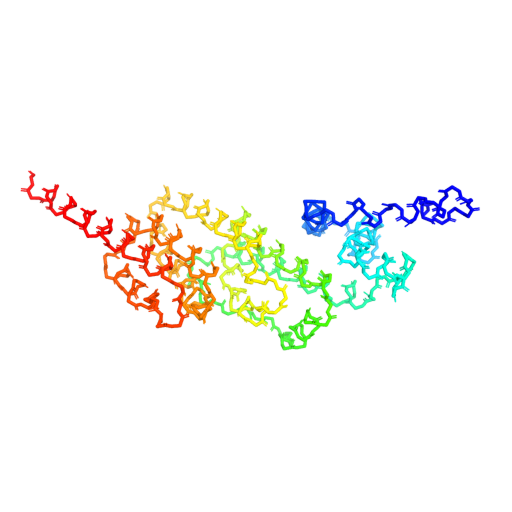 CA 1
ATOM 604 C C . GLY A 1 74 ? 2.440 -2.204 -29.281 1.00 80.19 74 GLY A C 1
ATOM 605 O O . GLY A 1 74 ? 2.836 -1.487 -30.197 1.00 80.19 74 GLY A O 1
ATOM 606 N N . GLN A 1 75 ? 1.829 -1.707 -28.201 1.00 76.75 75 GLN A N 1
ATOM 607 C CA . GLN A 1 75 ? 1.622 -0.276 -27.953 1.00 76.75 75 GLN A CA 1
ATOM 608 C C . GLN A 1 75 ? 2.893 0.411 -27.434 1.00 76.75 75 GLN A C 1
ATOM 610 O O . GLN A 1 75 ? 3.056 1.614 -27.626 1.00 76.75 75 GLN A O 1
ATOM 615 N N . MET A 1 76 ? 3.789 -0.351 -26.798 1.00 73.50 76 MET A N 1
ATOM 616 C CA . MET A 1 76 ? 5.101 0.098 -26.322 1.00 73.50 76 MET A CA 1
ATOM 617 C C . MET A 1 76 ? 6.198 -0.897 -26.699 1.00 73.50 76 MET A C 1
ATOM 619 O O . MET A 1 76 ? 5.942 -2.087 -26.888 1.00 73.50 76 MET A O 1
ATOM 623 N N . THR A 1 77 ? 7.437 -0.417 -26.800 1.00 70.25 77 THR A N 1
ATOM 624 C CA . THR A 1 77 ? 8.593 -1.274 -27.078 1.00 70.25 77 THR A CA 1
ATOM 625 C C . THR A 1 77 ? 9.327 -1.638 -25.789 1.00 70.25 77 THR A C 1
ATOM 627 O O . THR A 1 77 ? 9.381 -0.866 -24.834 1.00 70.25 77 THR A O 1
ATOM 630 N N . THR A 1 78 ? 9.960 -2.813 -25.753 1.00 65.44 78 THR A N 1
ATOM 631 C CA . THR A 1 78 ? 10.817 -3.233 -24.624 1.00 65.44 78 THR A CA 1
ATOM 632 C C . THR A 1 78 ? 12.026 -2.318 -24.413 1.00 65.44 78 THR A C 1
ATOM 634 O O . THR A 1 78 ? 12.673 -2.366 -23.364 1.00 65.44 78 THR A O 1
ATOM 637 N N . GLU A 1 79 ? 12.357 -1.508 -25.419 1.00 63.81 79 GLU A N 1
ATOM 638 C CA . GLU A 1 79 ? 13.481 -0.578 -25.412 1.00 63.81 79 GLU A CA 1
ATOM 639 C C . GLU A 1 79 ? 13.112 0.813 -24.895 1.00 63.81 79 GLU A C 1
ATOM 641 O O . GLU A 1 79 ? 14.023 1.608 -24.646 1.00 63.81 79 GLU A O 1
ATOM 646 N N . ASP A 1 80 ? 11.821 1.093 -24.677 1.00 64.81 80 ASP A N 1
ATOM 647 C CA . ASP A 1 80 ? 11.364 2.399 -24.214 1.00 64.81 80 ASP A CA 1
ATOM 648 C C . ASP A 1 80 ? 12.076 2.761 -22.902 1.00 64.81 80 ASP A C 1
ATOM 650 O O . ASP A 1 80 ? 11.986 2.089 -21.866 1.00 64.81 80 ASP A O 1
ATOM 654 N N . SER A 1 81 ? 12.879 3.823 -22.982 1.00 67.94 81 SER A N 1
ATOM 655 C CA . SER A 1 81 ? 13.726 4.278 -21.889 1.00 67.94 81 SER A CA 1
ATOM 656 C C . SER A 1 81 ? 12.875 4.692 -20.693 1.00 67.94 81 SER A C 1
ATOM 658 O O . SER A 1 81 ? 11.876 5.392 -20.860 1.00 67.94 81 SER A O 1
ATOM 660 N N . ILE A 1 82 ? 13.309 4.331 -19.481 1.00 80.25 82 ILE A N 1
ATOM 661 C CA . ILE A 1 82 ? 12.681 4.807 -18.242 1.00 80.25 82 ILE A CA 1
ATOM 662 C C . ILE A 1 82 ? 12.604 6.337 -18.280 1.00 80.25 82 ILE A C 1
ATOM 664 O O . ILE A 1 82 ? 13.600 6.994 -18.593 1.00 80.25 82 ILE A O 1
ATOM 668 N N . ASP A 1 83 ? 11.454 6.895 -17.898 1.00 82.62 83 ASP A N 1
ATOM 669 C CA . ASP A 1 83 ? 11.295 8.339 -17.755 1.00 82.62 83 ASP A CA 1
ATOM 670 C C . ASP A 1 83 ? 12.389 8.917 -16.836 1.00 82.62 83 ASP A C 1
ATOM 672 O O . ASP A 1 83 ? 12.527 8.557 -15.661 1.00 82.62 83 ASP A O 1
ATOM 676 N N . LEU A 1 84 ? 13.172 9.848 -17.384 1.00 83.56 84 LEU A N 1
ATOM 677 C CA . LEU A 1 84 ? 14.267 10.527 -16.693 1.00 83.56 84 LEU A CA 1
ATOM 678 C C . LEU A 1 84 ? 13.791 11.235 -15.418 1.00 83.56 84 LEU A C 1
ATOM 680 O O . LEU A 1 84 ? 14.578 11.385 -14.477 1.00 83.56 84 LEU A O 1
ATOM 684 N N . LYS A 1 85 ? 12.518 11.645 -15.345 1.00 85.94 85 LYS A N 1
ATOM 685 C CA . LYS A 1 85 ? 11.942 12.258 -14.139 1.00 85.94 85 LYS A CA 1
ATOM 686 C C . LYS A 1 85 ? 11.897 11.287 -12.961 1.00 85.94 85 LYS A C 1
ATOM 688 O O . LYS A 1 85 ? 12.086 11.727 -11.826 1.00 85.94 85 LYS A O 1
ATOM 693 N N . ILE A 1 86 ? 11.768 9.978 -13.205 1.00 87.56 86 ILE A N 1
ATOM 694 C CA . ILE A 1 86 ? 11.823 8.977 -12.132 1.00 87.56 86 ILE A CA 1
ATOM 695 C C . ILE A 1 86 ? 13.188 9.047 -11.448 1.00 87.56 86 ILE A C 1
ATOM 697 O O . ILE A 1 86 ? 13.287 9.195 -10.234 1.00 87.56 86 ILE A O 1
ATOM 701 N N . LEU A 1 87 ? 14.255 9.012 -12.243 1.00 85.50 87 LEU A N 1
ATOM 702 C CA . LEU A 1 87 ? 15.626 8.985 -11.737 1.00 85.50 87 LEU A CA 1
ATOM 703 C C . LEU A 1 87 ? 16.071 10.322 -11.128 1.00 85.50 87 LEU A C 1
ATOM 705 O O . LEU A 1 87 ? 16.867 10.335 -10.192 1.00 85.50 87 LEU A O 1
ATOM 709 N N . THR A 1 88 ? 15.596 11.444 -11.674 1.00 83.81 88 THR A N 1
ATOM 710 C CA . THR A 1 88 ? 16.098 12.789 -11.334 1.00 83.81 88 THR A CA 1
ATOM 711 C C . THR A 1 88 ? 15.249 13.543 -10.317 1.00 83.81 88 THR A C 1
ATOM 713 O O . THR A 1 88 ? 15.781 14.418 -9.640 1.00 83.81 88 THR A O 1
ATOM 716 N N . GLN A 1 89 ? 13.959 13.220 -10.187 1.00 85.12 89 GLN A N 1
ATOM 717 C CA . GLN A 1 89 ? 13.030 13.914 -9.288 1.00 85.12 89 GLN A CA 1
ATOM 718 C C . GLN A 1 89 ? 12.374 12.944 -8.305 1.00 85.12 89 GLN A C 1
ATOM 720 O O . GLN A 1 89 ? 12.443 13.159 -7.096 1.00 85.12 89 GLN A O 1
ATOM 725 N N . PHE A 1 90 ? 11.803 11.842 -8.801 1.00 88.38 90 PHE A N 1
ATOM 726 C CA . PHE A 1 90 ? 11.031 10.920 -7.967 1.00 88.38 90 PHE A CA 1
ATOM 727 C C . PHE A 1 90 ? 11.896 10.135 -6.970 1.00 88.38 90 PHE A C 1
ATOM 729 O O . PHE A 1 90 ? 11.632 10.159 -5.772 1.00 88.38 90 PHE A O 1
ATOM 736 N N . LEU A 1 91 ? 12.957 9.462 -7.424 1.00 89.12 91 LEU A N 1
ATOM 737 C CA . LEU A 1 91 ? 13.827 8.692 -6.528 1.00 89.12 91 LEU A CA 1
ATOM 738 C C . LEU A 1 91 ? 14.562 9.578 -5.512 1.00 89.12 91 LEU A C 1
ATOM 740 O O . LEU A 1 91 ? 14.580 9.210 -4.339 1.00 89.12 91 LEU A O 1
ATOM 744 N N . PRO A 1 92 ? 15.109 10.755 -5.885 1.00 86.62 92 PRO A N 1
ATOM 745 C CA . PRO A 1 92 ? 15.648 11.693 -4.903 1.00 86.62 92 PRO A CA 1
ATOM 746 C C . PRO A 1 92 ? 14.611 12.166 -3.880 1.00 86.62 92 PRO A C 1
ATOM 748 O O . PRO A 1 92 ? 14.961 12.382 -2.723 1.00 86.62 92 PRO A O 1
ATOM 751 N N . PHE A 1 93 ? 13.338 12.292 -4.270 1.00 86.06 93 PHE A N 1
ATOM 752 C CA . PHE A 1 93 ? 12.258 12.595 -3.332 1.00 86.06 93 PHE A CA 1
ATOM 753 C C . PHE A 1 93 ? 12.047 11.462 -2.319 1.00 86.06 93 PHE A C 1
ATOM 755 O O . PHE A 1 93 ? 12.035 11.721 -1.117 1.00 86.06 93 PHE A O 1
ATOM 762 N N . ILE A 1 94 ? 11.962 10.207 -2.775 1.00 88.81 94 ILE A N 1
ATOM 763 C CA . ILE A 1 94 ? 11.867 9.038 -1.883 1.00 88.81 94 ILE A CA 1
ATOM 764 C C . ILE A 1 94 ? 13.080 8.963 -0.945 1.00 88.81 94 ILE A C 1
ATOM 766 O O . ILE A 1 94 ? 12.919 8.792 0.261 1.00 88.81 94 ILE A O 1
ATOM 770 N N . LEU A 1 95 ? 14.288 9.164 -1.479 1.00 87.38 95 LEU A N 1
ATOM 771 C CA . LEU A 1 95 ? 15.531 9.187 -0.707 1.00 87.38 95 LEU A CA 1
ATOM 772 C C . LEU A 1 95 ? 15.502 10.272 0.379 1.00 87.38 95 LEU A C 1
ATOM 774 O O . LEU A 1 95 ? 15.878 10.019 1.522 1.00 87.38 95 LEU A O 1
ATOM 778 N N . ARG A 1 96 ? 15.006 11.470 0.048 1.00 85.06 96 ARG A N 1
ATOM 779 C CA . ARG A 1 96 ? 14.836 12.560 1.011 1.00 85.06 96 ARG A CA 1
ATOM 780 C C . ARG A 1 96 ? 13.850 12.191 2.117 1.00 85.06 96 ARG A C 1
ATOM 782 O O . ARG A 1 96 ? 14.162 12.433 3.277 1.00 85.06 96 ARG A O 1
ATOM 789 N N . LEU A 1 97 ? 12.707 11.583 1.789 1.00 87.69 97 LEU A N 1
ATOM 790 C CA . LEU A 1 97 ? 11.753 11.107 2.800 1.00 87.69 97 LEU A CA 1
ATOM 791 C C . LEU A 1 97 ? 12.405 10.094 3.749 1.00 87.69 97 LEU A C 1
ATOM 793 O O . LEU A 1 97 ? 12.257 10.196 4.965 1.00 87.69 97 LEU A O 1
ATOM 797 N N . MET A 1 98 ? 13.169 9.145 3.205 1.00 87.69 98 MET A N 1
ATOM 798 C CA . MET A 1 98 ? 13.905 8.168 4.007 1.00 87.69 98 MET A CA 1
ATOM 799 C C . MET A 1 98 ? 14.953 8.835 4.915 1.00 87.69 98 MET A C 1
ATOM 801 O O . MET A 1 98 ? 15.063 8.466 6.085 1.00 87.69 98 MET A O 1
ATOM 805 N N . MET A 1 99 ? 15.694 9.831 4.414 1.00 83.94 99 MET A N 1
ATOM 806 C CA . MET A 1 99 ? 16.636 10.614 5.225 1.00 83.94 99 MET A CA 1
ATOM 807 C C . MET A 1 99 ? 15.933 11.395 6.335 1.00 83.94 99 MET A C 1
ATOM 809 O O . MET A 1 99 ? 16.398 11.382 7.471 1.00 83.94 99 MET A O 1
ATOM 813 N N . GLU A 1 100 ? 14.816 12.061 6.034 1.00 82.94 100 GLU A N 1
ATOM 814 C CA . GLU A 1 100 ? 14.032 12.798 7.030 1.00 82.94 100 GLU A CA 1
ATOM 815 C C . GLU A 1 100 ? 13.517 11.861 8.131 1.00 82.94 100 GLU A C 1
ATOM 817 O O . GLU A 1 100 ? 13.601 12.205 9.309 1.00 82.94 100 GLU A O 1
ATOM 822 N N . ASN A 1 101 ? 13.087 10.644 7.777 1.00 84.00 101 ASN A N 1
ATOM 823 C CA . ASN A 1 101 ? 12.715 9.635 8.767 1.00 84.00 101 ASN A CA 1
ATOM 824 C C . ASN A 1 101 ? 13.895 9.224 9.662 1.00 84.00 101 ASN A C 1
ATOM 826 O O . ASN A 1 101 ? 13.738 9.154 10.877 1.00 84.00 101 ASN A O 1
ATOM 830 N N . ARG A 1 102 ? 15.089 9.004 9.093 1.00 82.25 102 ARG A N 1
ATOM 831 C CA . ARG A 1 102 ? 16.293 8.704 9.890 1.00 82.25 102 ARG A CA 1
ATOM 832 C C . ARG A 1 102 ? 16.656 9.851 10.828 1.00 82.25 102 ARG A C 1
ATOM 834 O O . ARG A 1 102 ? 16.958 9.616 11.991 1.00 82.25 102 ARG A O 1
ATOM 841 N N . LEU A 1 103 ? 16.607 11.092 10.345 1.00 81.00 103 LEU A N 1
ATOM 842 C CA . LEU A 1 103 ? 16.866 12.270 11.175 1.00 81.00 103 LEU A CA 1
ATOM 843 C C . LEU A 1 103 ? 15.880 12.355 12.344 1.00 81.00 103 LEU A C 1
ATOM 845 O O . LEU A 1 103 ? 16.302 12.628 13.464 1.00 81.00 103 LEU A O 1
ATOM 849 N N . HIS A 1 104 ? 14.598 12.070 12.101 1.00 78.38 104 HIS A N 1
ATOM 850 C CA . HIS A 1 104 ? 13.587 12.016 13.153 1.00 78.38 104 HIS A CA 1
ATOM 851 C C . HIS A 1 104 ? 13.887 10.917 14.187 1.00 78.38 104 HIS A C 1
ATOM 853 O O . HIS A 1 104 ? 13.797 11.155 15.389 1.00 78.38 104 HIS A O 1
ATOM 859 N N . GLU A 1 105 ? 14.283 9.721 13.745 1.00 77.75 105 GLU A N 1
ATOM 860 C CA . GLU A 1 105 ? 14.657 8.621 14.647 1.00 77.75 105 GLU A CA 1
ATOM 861 C C . GLU A 1 105 ? 15.858 8.966 15.532 1.00 77.75 105 GLU A C 1
ATOM 863 O O . GLU A 1 105 ? 15.841 8.672 16.727 1.00 77.75 105 GLU A O 1
ATOM 868 N N . MET A 1 106 ? 16.859 9.651 14.975 1.00 75.94 106 MET A N 1
ATOM 869 C CA . MET A 1 106 ? 18.048 10.097 15.711 1.00 75.94 106 MET A CA 1
ATOM 870 C C . MET A 1 106 ? 17.753 11.221 16.712 1.00 75.94 106 MET A C 1
ATOM 872 O O . MET A 1 106 ? 18.460 11.358 17.708 1.00 75.94 106 MET A O 1
ATOM 876 N N . GLN A 1 107 ? 16.729 12.039 16.458 1.00 70.75 107 GLN A N 1
ATOM 877 C CA . GLN A 1 107 ? 16.370 13.163 17.325 1.00 70.75 107 GLN A CA 1
ATOM 878 C C . GLN A 1 107 ? 15.680 12.729 18.629 1.00 70.75 107 GLN A C 1
ATOM 880 O O . GLN A 1 107 ? 15.551 13.553 19.525 1.00 70.75 107 GLN A O 1
ATOM 885 N N . HIS A 1 108 ? 15.279 11.456 18.778 1.00 57.97 108 HIS A N 1
ATOM 886 C CA . HIS A 1 108 ? 14.616 10.897 19.972 1.00 57.97 108 HIS A CA 1
ATOM 887 C C . HIS A 1 108 ? 13.398 11.692 20.495 1.00 57.97 108 HIS A C 1
ATOM 889 O O . HIS A 1 108 ? 12.909 11.424 21.598 1.00 57.97 108 HIS A O 1
ATOM 895 N N . ASP A 1 109 ? 12.849 12.613 19.702 1.00 54.03 109 ASP A N 1
ATOM 896 C CA . ASP A 1 109 ? 11.673 13.396 20.058 1.00 54.03 109 ASP A CA 1
ATOM 897 C C . ASP A 1 109 ? 10.419 12.518 19.928 1.00 54.03 109 ASP A C 1
ATOM 899 O O . ASP A 1 109 ? 9.690 12.490 18.937 1.00 54.03 109 ASP A O 1
ATOM 903 N N . THR A 1 110 ? 10.156 11.767 20.992 1.00 51.25 110 THR A N 1
ATOM 904 C CA . THR A 1 110 ? 9.019 10.847 21.164 1.00 51.25 110 THR A CA 1
ATOM 905 C C . THR A 1 110 ? 7.658 11.557 21.229 1.00 51.25 110 THR A C 1
ATOM 907 O O . THR A 1 110 ? 6.620 10.905 21.362 1.00 51.25 110 THR A O 1
ATOM 910 N N . THR A 1 111 ? 7.636 12.888 21.121 1.00 49.03 111 THR A N 1
ATOM 911 C CA . THR A 1 111 ? 6.448 13.746 21.233 1.00 49.03 111 THR A CA 1
ATOM 912 C C . THR A 1 111 ? 5.791 14.078 19.890 1.00 49.03 111 THR A C 1
ATOM 914 O O . THR A 1 111 ? 4.744 14.724 19.872 1.00 49.03 111 THR A O 1
ATOM 917 N N . LEU A 1 112 ? 6.352 13.628 18.763 1.00 50.59 112 LEU A N 1
ATOM 918 C CA . LEU A 1 112 ? 6.089 14.245 17.466 1.00 50.59 112 LEU A CA 1
ATOM 919 C C . LEU A 1 112 ? 5.414 13.353 16.414 1.00 50.59 112 LEU A C 1
ATOM 921 O O . LEU A 1 112 ? 5.701 13.463 15.227 1.00 50.59 112 LEU A O 1
ATOM 925 N N . ILE A 1 113 ? 4.392 12.573 16.780 1.00 50.91 113 ILE A N 1
ATOM 926 C CA . ILE A 1 113 ? 3.407 12.129 15.762 1.00 50.91 113 ILE A CA 1
ATOM 927 C C . ILE A 1 113 ? 2.776 13.361 15.053 1.00 50.91 113 ILE A C 1
ATOM 929 O O . ILE A 1 113 ? 2.229 13.263 13.956 1.00 50.91 113 ILE A O 1
ATOM 933 N N . THR A 1 114 ? 2.906 14.550 15.651 1.00 48.56 114 THR A N 1
ATOM 934 C CA . THR A 1 114 ? 2.386 15.837 15.184 1.00 48.56 114 THR A CA 1
ATOM 935 C C . THR A 1 114 ? 3.385 16.747 14.464 1.00 48.56 114 THR A C 1
ATOM 937 O O . THR A 1 114 ? 2.919 17.748 13.910 1.00 48.56 114 THR A O 1
ATOM 940 N N . THR A 1 115 ? 4.705 16.474 14.408 1.00 56.41 115 THR A N 1
ATOM 941 C CA . THR A 1 115 ? 5.545 17.285 13.505 1.00 56.41 115 THR A CA 1
ATOM 942 C C . THR A 1 115 ? 5.196 16.938 12.080 1.00 56.41 115 THR A C 1
ATOM 944 O O . THR A 1 115 ? 5.506 15.866 11.565 1.00 56.41 115 THR A O 1
ATOM 947 N N . GLN A 1 116 ? 4.531 17.889 11.438 1.00 61.28 116 GLN A N 1
ATOM 948 C CA . GLN A 1 116 ? 4.282 17.818 10.018 1.00 61.28 116 GLN A CA 1
ATOM 949 C C . GLN A 1 116 ? 5.614 17.734 9.288 1.00 61.28 116 GLN A C 1
ATOM 951 O O . GLN A 1 116 ? 6.576 18.444 9.604 1.00 61.28 116 GLN A O 1
ATOM 956 N N . LEU A 1 117 ? 5.639 16.842 8.307 1.00 63.62 117 LEU A N 1
ATOM 957 C CA . LEU A 1 117 ? 6.767 16.650 7.425 1.00 63.62 117 LEU A CA 1
ATOM 958 C C . LEU A 1 117 ? 7.069 17.994 6.740 1.00 63.62 117 LEU A C 1
ATOM 960 O O . LEU A 1 117 ? 6.258 18.512 5.974 1.00 63.62 117 LEU A O 1
ATOM 964 N N . LYS A 1 118 ? 8.214 18.604 7.070 1.00 58.78 118 LYS A N 1
ATOM 965 C CA . LYS A 1 118 ? 8.602 19.953 6.612 1.00 58.78 118 LYS A CA 1
ATOM 966 C C . LYS A 1 118 ? 9.021 19.982 5.138 1.00 58.78 118 LYS A C 1
ATOM 968 O O . LYS A 1 118 ? 9.718 20.913 4.728 1.00 58.78 118 LYS A O 1
ATOM 973 N N . THR A 1 119 ? 8.669 18.978 4.330 1.00 55.97 119 THR A N 1
ATOM 974 C CA . THR A 1 119 ? 9.073 18.967 2.924 1.00 55.97 119 THR A CA 1
ATOM 975 C C . THR A 1 119 ? 8.516 20.190 2.222 1.00 55.97 119 THR A C 1
ATOM 977 O O . THR A 1 119 ? 7.317 20.313 1.990 1.00 55.97 119 THR A O 1
ATOM 980 N N . SER A 1 120 ? 9.433 21.055 1.811 1.00 48.53 120 SER A N 1
ATOM 981 C CA . SER A 1 120 ? 9.237 22.206 0.936 1.00 48.53 120 SER A CA 1
ATOM 982 C C . SER A 1 120 ? 8.929 21.816 -0.519 1.00 48.53 120 SER A C 1
ATOM 984 O O . SER A 1 120 ? 9.257 22.559 -1.438 1.00 48.53 120 SER A O 1
ATOM 986 N N . LEU A 1 121 ? 8.374 20.625 -0.748 1.00 53.66 121 LEU A N 1
ATOM 987 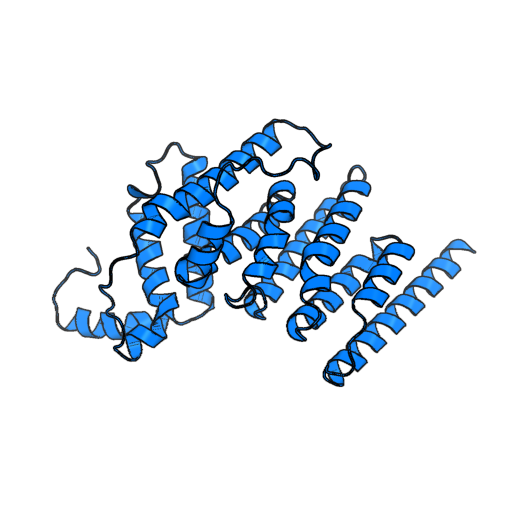C CA . LEU A 1 121 ? 8.147 20.054 -2.072 1.00 53.66 121 LEU A CA 1
ATOM 988 C C . LEU A 1 121 ? 6.658 20.085 -2.405 1.00 53.66 121 LEU A C 1
ATOM 990 O O . LEU A 1 121 ? 5.819 19.773 -1.559 1.00 53.66 121 LEU A O 1
ATOM 994 N N . ASN A 1 122 ? 6.345 20.436 -3.653 1.00 66.69 122 ASN A N 1
ATOM 995 C CA . ASN A 1 122 ? 4.986 20.487 -4.180 1.00 66.69 122 ASN A CA 1
ATOM 996 C C . ASN A 1 122 ? 4.381 19.076 -4.212 1.00 66.69 122 ASN A C 1
ATOM 998 O O . ASN A 1 122 ? 4.427 18.383 -5.226 1.00 66.69 122 ASN A O 1
ATOM 1002 N N . LYS A 1 123 ? 3.787 18.654 -3.088 1.00 73.75 123 LYS A N 1
ATOM 1003 C CA . LYS A 1 123 ? 3.076 17.376 -2.923 1.00 73.75 123 LYS A CA 1
ATOM 1004 C C . LYS A 1 123 ? 2.126 17.101 -4.100 1.00 73.75 123 LYS A C 1
ATOM 1006 O O . LYS A 1 123 ? 2.055 15.980 -4.588 1.00 73.75 123 LYS A O 1
ATOM 1011 N N . ILE A 1 124 ? 1.460 18.150 -4.585 1.00 78.62 124 ILE A N 1
ATOM 1012 C CA . ILE A 1 124 ? 0.501 18.116 -5.696 1.00 78.62 124 ILE A CA 1
ATOM 1013 C C . ILE A 1 124 ? 1.160 17.663 -7.006 1.00 78.62 124 ILE A C 1
ATOM 1015 O O . ILE A 1 124 ? 0.646 16.761 -7.658 1.00 78.62 124 ILE A O 1
ATOM 1019 N N . GLU A 1 125 ? 2.306 18.239 -7.380 1.00 83.06 125 GLU A N 1
ATOM 1020 C CA . GLU A 1 125 ? 3.019 17.856 -8.611 1.00 83.06 125 GLU A CA 1
ATOM 1021 C C . GLU A 1 125 ? 3.474 16.397 -8.551 1.00 83.06 125 GLU A C 1
ATOM 1023 O O . GLU A 1 125 ? 3.394 15.667 -9.537 1.00 83.06 125 GLU A O 1
ATOM 1028 N N . PHE A 1 126 ? 3.908 15.951 -7.371 1.00 83.31 126 PHE A N 1
ATOM 1029 C CA . PHE A 1 126 ? 4.343 14.578 -7.154 1.00 83.31 126 PHE A CA 1
ATOM 1030 C C . PHE A 1 126 ? 3.187 13.577 -7.278 1.00 83.31 126 PHE A C 1
ATOM 1032 O O . PHE A 1 126 ? 3.335 12.529 -7.903 1.00 83.31 126 PHE A O 1
ATOM 1039 N N . ILE A 1 127 ? 2.015 13.912 -6.737 1.00 85.88 127 ILE A N 1
ATOM 1040 C CA . ILE A 1 127 ? 0.809 13.087 -6.867 1.00 85.88 127 ILE A CA 1
ATOM 1041 C C . ILE A 1 127 ? 0.337 13.038 -8.319 1.00 85.88 127 ILE A C 1
ATOM 1043 O O . ILE A 1 127 ? 0.102 11.954 -8.846 1.00 85.88 127 ILE A O 1
ATOM 1047 N N . GLN A 1 128 ? 0.293 14.180 -9.009 1.00 87.94 128 GLN A N 1
ATOM 1048 C CA . GLN A 1 128 ? -0.026 14.225 -10.440 1.00 87.94 128 GLN A CA 1
ATOM 1049 C C . GLN A 1 128 ? 0.943 13.379 -11.272 1.00 87.94 128 GLN A C 1
ATOM 1051 O O . GLN A 1 128 ? 0.532 12.692 -12.206 1.00 87.94 128 GLN A O 1
ATOM 1056 N N . TYR A 1 129 ? 2.231 13.390 -10.923 1.00 89.50 129 TYR A N 1
ATOM 1057 C CA . TYR A 1 129 ? 3.216 12.538 -11.573 1.00 89.50 129 TYR A CA 1
ATOM 1058 C C . TYR A 1 129 ? 2.928 11.045 -11.360 1.00 89.50 129 TYR A C 1
ATOM 1060 O O . TYR A 1 129 ? 3.004 10.272 -12.312 1.00 89.50 129 TYR A O 1
ATOM 1068 N N . MET A 1 130 ? 2.547 10.644 -10.144 1.00 90.25 130 MET A N 1
ATOM 1069 C CA . MET A 1 130 ? 2.171 9.260 -9.834 1.00 90.25 130 MET A CA 1
ATOM 1070 C C . MET A 1 130 ? 0.928 8.801 -10.610 1.00 90.25 130 MET A C 1
ATOM 1072 O O . MET A 1 130 ? 0.941 7.698 -11.153 1.00 90.25 130 MET A O 1
ATOM 1076 N N . HIS A 1 131 ? -0.089 9.655 -10.768 1.00 89.94 131 HIS A N 1
ATOM 1077 C CA . HIS A 1 131 ? -1.259 9.333 -11.600 1.00 89.94 131 HIS A CA 1
ATOM 1078 C C . HIS A 1 131 ? -0.901 9.047 -13.060 1.00 89.94 131 HIS A C 1
ATOM 1080 O O . HIS A 1 131 ? -1.479 8.158 -13.680 1.00 89.94 131 HIS A O 1
ATOM 1086 N N . ASN A 1 132 ? 0.072 9.777 -13.605 1.00 88.62 132 ASN A N 1
ATOM 1087 C CA . ASN A 1 132 ? 0.492 9.608 -14.994 1.00 88.62 132 ASN A CA 1
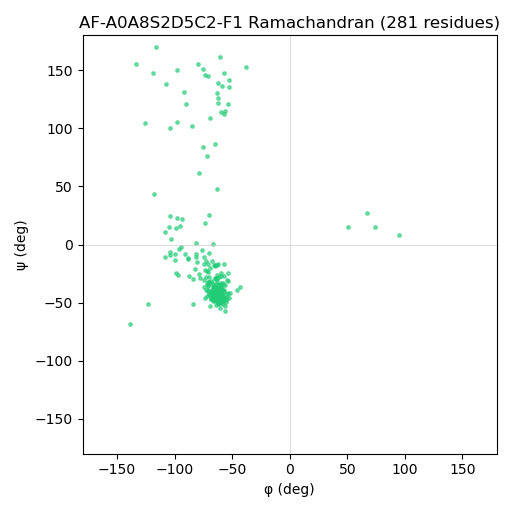ATOM 1088 C C . ASN A 1 132 ? 1.485 8.454 -15.187 1.00 88.62 132 ASN A C 1
ATOM 1090 O O . ASN A 1 132 ? 1.649 7.972 -16.306 1.00 88.62 132 ASN A O 1
ATOM 1094 N N . ASN A 1 133 ? 2.173 8.020 -14.127 1.00 90.31 133 ASN A N 1
ATOM 1095 C CA . ASN A 1 133 ? 3.243 7.037 -14.215 1.00 90.31 133 ASN A CA 1
ATOM 1096 C C . ASN A 1 133 ? 3.012 5.849 -13.270 1.00 90.31 133 ASN A C 1
ATOM 1098 O O . ASN A 1 133 ? 3.281 5.912 -12.066 1.00 90.31 133 ASN A O 1
ATOM 1102 N N . ARG A 1 134 ? 2.595 4.712 -13.845 1.00 89.81 134 ARG A N 1
ATOM 1103 C CA . ARG A 1 134 ? 2.311 3.479 -13.091 1.00 89.81 134 ARG A CA 1
ATOM 1104 C C . ARG A 1 134 ? 3.541 2.913 -12.382 1.00 89.81 134 ARG A C 1
ATOM 1106 O O . ARG A 1 134 ? 3.399 2.299 -11.326 1.00 89.81 134 ARG A O 1
ATOM 1113 N N . LEU A 1 135 ? 4.747 3.125 -12.920 1.00 91.25 135 LEU A N 1
ATOM 1114 C CA . LEU A 1 135 ? 5.989 2.694 -12.273 1.00 91.25 135 LEU A CA 1
ATOM 1115 C C . LEU A 1 135 ? 6.204 3.453 -10.959 1.00 91.25 135 LEU A C 1
ATOM 1117 O O . LEU A 1 135 ? 6.480 2.846 -9.925 1.00 91.25 135 LEU A O 1
ATOM 1121 N N . ALA A 1 136 ? 6.040 4.778 -11.002 1.00 92.06 136 ALA A N 1
ATOM 1122 C CA . ALA A 1 136 ? 6.185 5.648 -9.839 1.00 92.06 136 ALA A CA 1
ATOM 1123 C C . ALA A 1 136 ? 5.149 5.308 -8.756 1.00 92.06 136 ALA A C 1
ATOM 1125 O O . ALA A 1 136 ? 5.508 5.162 -7.588 1.00 92.06 136 ALA A O 1
ATOM 1126 N N . SER A 1 137 ? 3.892 5.091 -9.152 1.00 92.00 137 SER A N 1
ATOM 1127 C CA . SER A 1 137 ? 2.829 4.656 -8.239 1.00 92.00 137 SER A CA 1
ATOM 1128 C C . SER A 1 137 ? 3.142 3.323 -7.557 1.00 92.00 137 SER A C 1
ATOM 1130 O O . SER A 1 137 ? 3.093 3.242 -6.330 1.00 92.00 137 SER A O 1
ATOM 1132 N N . ASN A 1 138 ? 3.552 2.296 -8.311 1.00 91.44 138 ASN A N 1
ATOM 1133 C CA . ASN A 1 138 ? 3.917 0.994 -7.738 1.00 91.44 138 ASN A CA 1
ATOM 1134 C C . ASN A 1 138 ? 5.095 1.097 -6.758 1.00 91.44 138 ASN A C 1
ATOM 1136 O O . ASN A 1 138 ? 5.042 0.534 -5.661 1.00 91.44 138 ASN A O 1
ATOM 1140 N N . LEU A 1 139 ? 6.136 1.858 -7.116 1.00 93.06 139 LEU A N 1
ATOM 1141 C CA . LEU A 1 139 ? 7.275 2.116 -6.231 1.00 93.06 139 LEU A CA 1
ATOM 1142 C C . LEU A 1 139 ? 6.840 2.819 -4.943 1.00 93.06 139 LEU A C 1
ATOM 1144 O O . LEU A 1 139 ? 7.276 2.427 -3.864 1.00 93.06 139 LEU A O 1
ATOM 1148 N N . PHE A 1 140 ? 5.966 3.823 -5.039 1.00 93.44 140 PHE A N 1
ATOM 1149 C CA . PHE A 1 140 ? 5.490 4.575 -3.881 1.00 93.44 140 PHE A CA 1
ATOM 1150 C C . PHE A 1 140 ? 4.607 3.734 -2.949 1.00 93.44 140 PHE A C 1
ATOM 1152 O O . PHE A 1 140 ? 4.812 3.736 -1.735 1.00 93.44 140 PHE A O 1
ATOM 1159 N N . LEU A 1 141 ? 3.663 2.963 -3.496 1.00 93.19 141 LEU A N 1
ATOM 1160 C CA . LEU A 1 141 ? 2.820 2.060 -2.707 1.00 93.19 141 LEU A CA 1
ATOM 1161 C C . LEU A 1 141 ? 3.661 0.989 -2.001 1.00 93.19 141 LEU A C 1
ATOM 1163 O O . LEU A 1 141 ? 3.486 0.736 -0.807 1.00 93.19 141 LEU A O 1
ATOM 1167 N N . CYS A 1 142 ? 4.626 0.398 -2.708 1.00 92.50 142 CYS A N 1
ATOM 1168 C CA . CYS A 1 142 ? 5.554 -0.559 -2.116 1.00 92.50 142 CYS A CA 1
ATOM 1169 C C . CYS A 1 142 ? 6.435 0.087 -1.038 1.00 92.50 142 CYS A C 1
ATOM 1171 O O . CYS A 1 142 ? 6.629 -0.501 0.025 1.00 92.50 142 CYS A O 1
ATOM 1173 N N . PHE A 1 143 ? 6.912 1.312 -1.269 1.00 92.81 143 PHE A N 1
ATOM 1174 C CA . PHE A 1 143 ? 7.660 2.081 -0.280 1.00 92.81 143 PHE A CA 1
ATOM 1175 C C . PHE A 1 143 ? 6.860 2.265 1.011 1.00 92.81 143 PHE A C 1
ATOM 1177 O O . PHE A 1 143 ? 7.381 1.969 2.084 1.00 92.81 143 PHE A O 1
ATOM 1184 N N . ILE A 1 144 ? 5.581 2.644 0.925 1.00 91.88 144 ILE A N 1
ATOM 1185 C CA . ILE A 1 144 ? 4.710 2.753 2.102 1.00 91.88 144 ILE A CA 1
ATOM 1186 C C . ILE A 1 144 ? 4.630 1.417 2.844 1.00 91.88 144 ILE A C 1
ATOM 1188 O O . ILE A 1 144 ? 4.859 1.373 4.049 1.00 91.88 144 ILE A O 1
ATOM 1192 N N . VAL A 1 145 ? 4.373 0.312 2.142 1.00 91.44 145 VAL A N 1
ATOM 1193 C CA . VAL A 1 145 ? 4.325 -1.030 2.751 1.00 91.44 145 VAL A CA 1
ATOM 1194 C C . VAL A 1 145 ? 5.638 -1.379 3.466 1.00 91.44 145 VAL A C 1
ATOM 1196 O O . VAL A 1 145 ? 5.630 -1.917 4.575 1.00 91.44 145 VAL A O 1
ATOM 1199 N N . ILE A 1 146 ? 6.770 -1.035 2.857 1.00 89.75 146 ILE A N 1
ATOM 1200 C CA . ILE A 1 146 ? 8.106 -1.245 3.413 1.00 89.75 146 ILE A CA 1
ATOM 1201 C C . ILE A 1 146 ? 8.339 -0.381 4.664 1.00 89.75 146 ILE A C 1
ATOM 1203 O O . ILE A 1 146 ? 8.930 -0.877 5.622 1.00 89.75 146 ILE A O 1
ATOM 1207 N N . LEU A 1 147 ? 7.817 0.850 4.726 1.00 88.56 147 LEU A N 1
ATOM 1208 C CA . LEU A 1 147 ? 7.871 1.679 5.939 1.00 88.56 147 LEU A CA 1
ATOM 1209 C C . LEU A 1 147 ? 7.164 1.010 7.122 1.00 88.56 147 LEU A C 1
ATOM 1211 O O . LEU A 1 147 ? 7.705 0.989 8.229 1.00 88.56 147 LEU A O 1
ATOM 1215 N N . PHE A 1 148 ? 5.989 0.415 6.889 1.00 86.25 148 PHE A N 1
ATOM 1216 C CA . PHE A 1 148 ? 5.277 -0.345 7.922 1.00 86.25 148 PHE A CA 1
ATOM 1217 C C . PHE A 1 148 ? 6.048 -1.602 8.344 1.00 86.25 148 PHE A C 1
ATOM 1219 O O . PHE A 1 148 ? 6.076 -1.930 9.530 1.00 86.25 148 PHE A O 1
ATOM 1226 N N . ASN A 1 149 ? 6.725 -2.272 7.407 1.00 86.56 149 ASN A N 1
ATOM 1227 C CA . ASN A 1 149 ? 7.572 -3.429 7.703 1.00 86.56 149 ASN A CA 1
ATOM 1228 C C . ASN A 1 149 ? 8.813 -3.059 8.543 1.00 86.56 149 ASN A C 1
ATOM 1230 O O . ASN A 1 149 ? 9.122 -3.733 9.526 1.00 86.56 149 ASN A O 1
ATOM 1234 N N . HIS A 1 150 ? 9.502 -1.965 8.200 1.00 82.81 150 HIS A N 1
ATOM 1235 C CA . HIS A 1 150 ? 10.681 -1.477 8.932 1.00 82.81 150 HIS A CA 1
ATOM 1236 C C . HIS A 1 150 ? 10.349 -0.650 10.179 1.00 82.81 150 HIS A C 1
ATOM 1238 O O . HIS A 1 150 ? 11.260 -0.258 10.901 1.00 82.81 150 HIS A O 1
ATOM 1244 N N . ARG A 1 151 ? 9.059 -0.464 10.496 1.00 76.38 151 ARG A N 1
ATOM 1245 C CA . ARG A 1 151 ? 8.567 0.212 11.714 1.00 76.38 151 ARG A CA 1
ATOM 1246 C C . ARG A 1 151 ? 8.874 1.708 11.761 1.00 76.38 151 ARG A C 1
ATOM 1248 O O . ARG A 1 151 ? 8.908 2.304 12.836 1.00 76.38 151 ARG A O 1
ATOM 1255 N N . HIS A 1 152 ? 9.004 2.333 10.601 1.00 80.62 152 HIS A N 1
ATOM 1256 C CA . HIS A 1 152 ? 9.161 3.776 10.454 1.00 80.62 152 HIS A CA 1
ATOM 1257 C C . HIS A 1 152 ? 7.797 4.476 10.601 1.00 80.62 152 HIS A C 1
ATOM 1259 O O . HIS A 1 152 ? 7.272 5.076 9.662 1.00 80.62 152 HIS A O 1
ATOM 1265 N N . LEU A 1 153 ? 7.169 4.325 11.778 1.00 79.31 153 LEU A N 1
ATOM 1266 C CA . LEU A 1 153 ? 5.763 4.681 12.010 1.00 79.31 153 LEU A CA 1
ATOM 1267 C C . LEU A 1 153 ? 5.495 6.171 11.811 1.00 79.31 153 LEU A C 1
ATOM 1269 O O . LEU A 1 153 ? 4.451 6.526 11.275 1.00 79.31 153 LEU A O 1
ATOM 1273 N N . TRP A 1 154 ? 6.435 7.032 12.208 1.00 82.88 154 TRP A N 1
ATOM 1274 C CA . TRP A 1 154 ? 6.297 8.476 12.041 1.00 82.88 154 TRP A CA 1
ATOM 1275 C C . TRP A 1 154 ? 6.060 8.845 10.573 1.00 82.88 154 TRP A C 1
ATOM 1277 O O . TRP A 1 154 ? 5.015 9.409 10.246 1.00 82.88 154 TRP A O 1
ATOM 1287 N N . LEU A 1 155 ? 6.970 8.451 9.676 1.00 85.38 155 LEU A N 1
ATOM 1288 C CA . LEU A 1 155 ? 6.834 8.743 8.250 1.00 85.38 155 LEU A CA 1
ATOM 1289 C C . LEU A 1 155 ? 5.629 8.023 7.644 1.00 85.38 155 LEU A C 1
ATOM 1291 O O . LEU A 1 155 ? 4.888 8.616 6.860 1.00 85.38 155 LEU A O 1
ATOM 1295 N N . ALA A 1 156 ? 5.410 6.762 8.027 1.00 85.12 156 ALA A N 1
ATOM 1296 C CA . ALA A 1 156 ? 4.296 5.971 7.528 1.00 85.12 156 ALA A CA 1
ATOM 1297 C C . ALA A 1 156 ? 2.956 6.685 7.762 1.00 85.12 156 ALA A C 1
ATOM 1299 O O . ALA A 1 156 ? 2.198 6.848 6.812 1.00 85.12 156 ALA A O 1
ATOM 1300 N N . ILE A 1 157 ? 2.716 7.188 8.981 1.00 83.81 157 ILE A N 1
ATOM 1301 C CA . ILE A 1 157 ? 1.522 7.960 9.366 1.00 83.81 157 ILE A CA 1
ATOM 1302 C C . ILE A 1 157 ? 1.364 9.214 8.496 1.00 83.81 157 ILE A C 1
ATOM 1304 O O . ILE A 1 157 ? 0.278 9.454 7.972 1.00 83.81 157 ILE A O 1
ATOM 1308 N N . GLN A 1 158 ? 2.435 9.991 8.296 1.00 85.62 158 GLN A N 1
ATOM 1309 C CA . GLN A 1 158 ? 2.379 11.229 7.504 1.00 85.62 158 GLN A CA 1
ATOM 1310 C C . GLN A 1 158 ? 2.029 10.981 6.030 1.00 85.62 158 GLN A C 1
ATOM 1312 O O . GLN A 1 158 ? 1.433 11.842 5.381 1.00 85.62 158 GLN A O 1
ATOM 1317 N N . LEU A 1 159 ? 2.380 9.808 5.499 1.00 88.56 159 LEU A N 1
ATOM 1318 C CA . LEU A 1 159 ? 2.099 9.428 4.116 1.00 88.56 159 LEU A CA 1
ATOM 1319 C C . LEU A 1 159 ? 0.728 8.760 3.937 1.00 88.56 159 LEU A C 1
ATOM 1321 O O . LEU A 1 159 ? 0.251 8.682 2.813 1.00 88.56 159 LEU A O 1
ATOM 1325 N N . ILE A 1 160 ? 0.031 8.344 5.001 1.00 89.31 160 ILE A N 1
ATOM 1326 C CA . ILE A 1 160 ? -1.308 7.730 4.881 1.00 89.31 160 ILE A CA 1
ATOM 1327 C C . ILE A 1 160 ? -2.289 8.591 4.069 1.00 89.31 160 ILE A C 1
ATOM 1329 O O . ILE A 1 160 ? -2.944 8.045 3.182 1.00 89.31 160 ILE A O 1
ATOM 1333 N N . PRO A 1 161 ? -2.400 9.918 4.287 1.00 88.62 161 PRO A N 1
ATOM 1334 C CA . PRO A 1 161 ? -3.330 10.736 3.517 1.00 88.62 161 PRO A CA 1
ATOM 1335 C C . PRO A 1 161 ? -3.066 10.721 2.007 1.00 88.62 161 PRO A C 1
ATOM 1337 O O . PRO A 1 161 ? -4.009 10.912 1.245 1.00 88.62 161 PRO A O 1
ATOM 1340 N N . THR A 1 162 ? -1.821 10.492 1.561 1.00 89.25 162 THR A N 1
ATOM 1341 C CA . THR A 1 162 ? -1.505 10.438 0.122 1.00 89.25 162 THR A CA 1
ATOM 1342 C C . THR A 1 162 ? -2.070 9.185 -0.540 1.00 89.25 162 THR A C 1
ATOM 1344 O O . THR A 1 162 ? -2.354 9.215 -1.732 1.00 89.25 162 THR A O 1
ATOM 1347 N N . LEU A 1 163 ? -2.316 8.109 0.220 1.00 90.19 163 LEU A N 1
ATOM 1348 C CA . LEU A 1 163 ? -2.967 6.904 -0.298 1.00 90.19 163 LEU A CA 1
ATOM 1349 C C . LEU A 1 163 ? -4.395 7.178 -0.774 1.00 90.19 163 LEU A C 1
ATOM 1351 O O . LEU A 1 163 ? -4.833 6.545 -1.731 1.00 90.19 163 LEU A O 1
ATOM 1355 N N . ASN A 1 164 ? -5.109 8.120 -0.146 1.00 89.94 164 ASN A N 1
ATOM 1356 C CA . ASN A 1 164 ? -6.463 8.476 -0.580 1.00 89.94 164 ASN A CA 1
ATOM 1357 C C . ASN A 1 164 ? -6.470 9.138 -1.951 1.00 89.94 164 ASN A C 1
ATOM 1359 O O . ASN A 1 164 ? -7.412 8.954 -2.708 1.00 89.94 164 ASN A O 1
ATOM 1363 N N . GLU A 1 165 ? -5.434 9.923 -2.239 1.00 90.19 165 GLU A N 1
ATOM 1364 C CA . GLU A 1 165 ? -5.281 10.614 -3.517 1.00 90.19 165 GLU A CA 1
ATOM 1365 C C . GLU A 1 165 ? -4.886 9.616 -4.619 1.00 90.19 165 GLU A C 1
ATOM 1367 O O . GLU A 1 165 ? -5.171 9.839 -5.784 1.00 90.19 165 GLU A O 1
ATOM 1372 N N . LEU A 1 166 ? -4.316 8.465 -4.249 1.00 89.06 166 LEU A N 1
ATOM 1373 C CA . LEU A 1 166 ? -3.881 7.400 -5.156 1.00 89.06 166 LEU A CA 1
ATOM 1374 C C . LEU A 1 166 ? -4.894 6.252 -5.306 1.00 89.06 166 LEU A C 1
ATOM 1376 O O . LEU A 1 166 ? -4.493 5.143 -5.673 1.00 89.06 166 LEU A O 1
ATOM 1380 N N . SER A 1 167 ? -6.186 6.488 -5.038 1.00 86.75 167 SER A N 1
ATOM 1381 C CA . SER A 1 167 ? -7.239 5.459 -5.161 1.00 86.75 167 SER A CA 1
ATOM 1382 C C . SER A 1 167 ? -7.226 4.773 -6.523 1.00 86.75 167 SER A C 1
ATOM 1384 O O . SER A 1 167 ? -7.304 3.547 -6.594 1.00 86.75 167 SER A O 1
ATOM 1386 N N . ASP A 1 168 ? -7.027 5.570 -7.573 1.00 86.44 168 ASP A N 1
ATOM 1387 C CA . ASP A 1 168 ? -7.050 5.145 -8.975 1.00 86.44 168 ASP A CA 1
ATOM 1388 C C . ASP A 1 168 ? -5.722 4.509 -9.422 1.00 86.44 168 ASP A C 1
ATOM 1390 O O . ASP A 1 168 ? -5.613 3.973 -10.520 1.00 86.44 168 ASP A O 1
ATOM 1394 N N . CYS A 1 169 ? -4.694 4.570 -8.571 1.00 86.00 169 CYS A N 1
ATOM 1395 C CA . CYS A 1 169 ? -3.347 4.057 -8.834 1.00 86.00 169 CYS A CA 1
ATOM 1396 C C . CYS A 1 169 ? -3.058 2.743 -8.091 1.00 86.00 169 CYS A C 1
ATOM 1398 O O . CYS A 1 169 ? -1.898 2.355 -7.956 1.00 86.00 169 CYS A O 1
ATOM 1400 N N . GLY A 1 170 ? -4.101 2.086 -7.574 1.00 86.81 170 GLY A N 1
ATOM 1401 C CA . GLY A 1 170 ? -4.017 0.784 -6.916 1.00 86.81 170 GLY A CA 1
ATOM 1402 C C . GLY A 1 170 ? -3.879 0.821 -5.392 1.00 86.81 170 GLY A C 1
ATOM 1403 O O . GLY A 1 170 ? -3.711 -0.226 -4.766 1.00 86.81 170 GLY A O 1
ATOM 1404 N N . SER A 1 171 ? -4.007 1.989 -4.742 1.00 89.81 171 SER A N 1
ATOM 1405 C CA . SER A 1 171 ? -4.016 2.057 -3.266 1.00 89.81 171 SER A CA 1
ATOM 1406 C C . SER A 1 171 ? -5.234 1.360 -2.639 1.00 89.81 171 SER A C 1
ATOM 1408 O O . SER A 1 171 ? -5.218 1.010 -1.458 1.00 89.81 171 SER A O 1
ATOM 1410 N N . THR A 1 172 ? -6.285 1.132 -3.431 1.00 90.88 172 THR A N 1
ATOM 1411 C CA . THR A 1 172 ? -7.500 0.413 -3.028 1.00 90.88 172 THR A CA 1
ATOM 1412 C C . THR A 1 172 ? -7.565 -1.018 -3.570 1.00 90.88 172 THR A C 1
ATOM 1414 O O . THR A 1 172 ? -8.539 -1.734 -3.322 1.00 90.88 172 THR A O 1
ATOM 1417 N N . ASP A 1 173 ? -6.510 -1.479 -4.248 1.00 92.19 173 ASP A N 1
ATOM 1418 C CA . ASP A 1 173 ? -6.465 -2.824 -4.805 1.00 92.19 173 ASP A CA 1
ATOM 1419 C C . ASP A 1 173 ? -6.272 -3.878 -3.719 1.00 92.19 173 ASP A C 1
ATOM 1421 O O . ASP A 1 173 ? -5.523 -3.717 -2.750 1.00 92.19 173 ASP A O 1
ATOM 1425 N N . LYS A 1 174 ? -6.894 -5.038 -3.937 1.00 91.75 174 LYS A N 1
ATOM 1426 C CA . LYS A 1 174 ? -6.851 -6.177 -3.013 1.00 91.75 174 LYS A CA 1
ATOM 1427 C C . LYS A 1 174 ? -5.423 -6.603 -2.652 1.00 91.75 174 LYS A C 1
ATOM 1429 O O . LYS A 1 174 ? -5.155 -6.912 -1.493 1.00 91.75 174 LYS A O 1
ATOM 1434 N N . ILE A 1 175 ? -4.513 -6.639 -3.630 1.00 90.06 175 ILE A N 1
ATOM 1435 C CA . ILE A 1 175 ? -3.128 -7.102 -3.430 1.00 90.06 175 ILE A CA 1
ATOM 1436 C C . ILE A 1 175 ? -2.386 -6.160 -2.478 1.00 90.06 175 ILE A C 1
ATOM 1438 O O . ILE A 1 175 ? -1.771 -6.620 -1.511 1.00 90.06 175 ILE A O 1
ATOM 1442 N N . PHE A 1 176 ? -2.482 -4.852 -2.724 1.00 92.44 176 PHE A N 1
ATOM 1443 C CA . PHE A 1 176 ? -1.881 -3.833 -1.873 1.00 92.44 176 PHE A CA 1
ATOM 1444 C C . PHE A 1 176 ? -2.505 -3.853 -0.476 1.00 92.44 176 PHE A C 1
ATOM 1446 O O . PHE A 1 176 ? -1.779 -4.007 0.505 1.00 92.44 176 PHE A O 1
ATOM 1453 N N . LEU A 1 177 ? -3.838 -3.790 -0.372 1.00 94.62 177 LEU A N 1
ATOM 1454 C CA . LEU A 1 177 ? -4.546 -3.745 0.911 1.00 94.62 177 LEU A CA 1
ATOM 1455 C C . LEU A 1 177 ? -4.261 -4.969 1.784 1.00 94.62 177 LEU A C 1
ATOM 1457 O O . LEU A 1 177 ? -4.096 -4.834 2.997 1.00 94.62 177 LEU A O 1
ATOM 1461 N N . HIS A 1 178 ? -4.143 -6.156 1.182 1.00 93.62 178 HIS A N 1
ATOM 1462 C CA . HIS A 1 178 ? -3.752 -7.361 1.905 1.00 93.62 178 HIS A CA 1
ATOM 1463 C C . HIS A 1 178 ? -2.370 -7.217 2.550 1.00 93.62 178 HIS A C 1
ATOM 1465 O O . HIS A 1 178 ? -2.213 -7.493 3.741 1.00 93.62 178 HIS A O 1
ATOM 1471 N N . GLN A 1 179 ? -1.367 -6.784 1.779 1.00 92.31 179 GLN A N 1
ATOM 1472 C CA . GLN A 1 179 ? -0.013 -6.579 2.298 1.00 92.31 179 GLN A CA 1
ATOM 1473 C C . GLN A 1 179 ? 0.007 -5.458 3.341 1.00 92.31 179 GLN A C 1
ATOM 1475 O O . GLN A 1 179 ? 0.547 -5.635 4.429 1.00 92.31 179 GLN A O 1
ATOM 1480 N N . PHE A 1 180 ? -0.643 -4.338 3.042 1.00 93.50 180 PHE A N 1
ATOM 1481 C CA . PHE A 1 180 ? -0.744 -3.176 3.911 1.00 93.50 180 PHE A CA 1
ATOM 1482 C C . PHE A 1 180 ? -1.332 -3.531 5.283 1.00 93.50 180 PHE A C 1
ATOM 1484 O O . PHE A 1 180 ? -0.696 -3.295 6.310 1.00 93.50 180 PHE A O 1
ATOM 1491 N N . VAL A 1 181 ? -2.495 -4.193 5.320 1.00 94.12 181 VAL A N 1
ATOM 1492 C CA . VAL A 1 181 ? -3.118 -4.636 6.577 1.00 94.12 181 VAL A CA 1
ATOM 1493 C C . VAL A 1 181 ? -2.251 -5.654 7.309 1.00 94.12 181 VAL A C 1
ATOM 1495 O O . VAL A 1 181 ? -2.159 -5.591 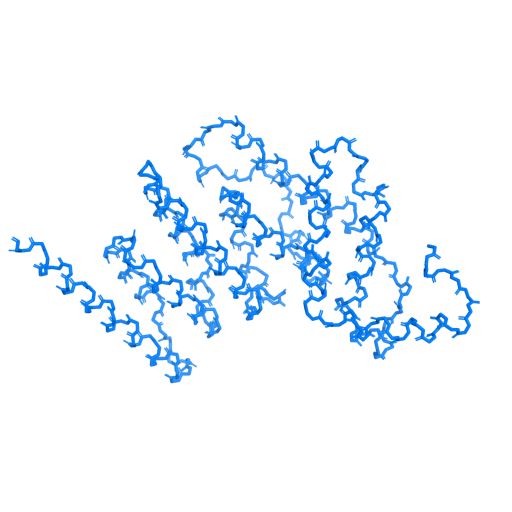8.534 1.00 94.12 181 VAL A O 1
ATOM 1498 N N . TYR A 1 182 ? -1.602 -6.578 6.596 1.00 93.69 182 TYR A N 1
ATOM 1499 C CA . TYR A 1 182 ? -0.695 -7.547 7.211 1.00 93.69 182 TYR A CA 1
ATOM 1500 C C . TYR A 1 182 ? 0.451 -6.857 7.969 1.00 93.69 182 TYR A C 1
ATOM 1502 O O . TYR A 1 182 ? 0.647 -7.128 9.156 1.00 93.69 182 TYR A O 1
ATOM 1510 N N . PHE A 1 183 ? 1.158 -5.918 7.332 1.00 90.75 183 PHE A N 1
ATOM 1511 C CA . PHE A 1 183 ? 2.265 -5.212 7.983 1.00 90.75 183 PHE A CA 1
ATOM 1512 C C . PHE A 1 183 ? 1.787 -4.258 9.082 1.00 90.75 183 PHE A C 1
ATOM 1514 O O . PHE A 1 183 ? 2.450 -4.147 10.112 1.00 90.75 183 PHE A O 1
ATOM 1521 N N . ILE A 1 184 ? 0.601 -3.650 8.947 1.00 90.69 184 ILE A N 1
ATOM 1522 C CA . ILE A 1 184 ? -0.014 -2.899 10.051 1.00 90.69 184 ILE A CA 1
ATOM 1523 C C . ILE A 1 184 ? -0.253 -3.816 11.253 1.00 90.69 184 ILE A C 1
ATOM 1525 O O . ILE A 1 184 ? 0.155 -3.473 12.362 1.00 90.69 184 ILE A O 1
ATOM 1529 N N . LYS A 1 185 ? -0.862 -4.994 11.071 1.00 90.50 185 LYS A N 1
ATOM 1530 C CA . LYS A 1 185 ? -1.080 -5.946 12.174 1.00 90.50 185 LYS A CA 1
ATOM 1531 C C . LYS A 1 185 ? 0.231 -6.336 12.849 1.00 90.50 185 LYS A C 1
ATOM 1533 O O . LYS A 1 185 ? 0.318 -6.295 14.074 1.00 90.50 185 LYS A O 1
ATOM 1538 N N . GLN A 1 186 ? 1.256 -6.640 12.056 1.00 88.56 186 GLN A N 1
ATOM 1539 C CA . GLN A 1 186 ? 2.586 -6.962 12.565 1.00 88.56 186 GLN A CA 1
ATOM 1540 C C . GLN A 1 186 ? 3.187 -5.798 13.370 1.00 88.56 186 GLN A C 1
ATOM 1542 O O . GLN A 1 186 ? 3.718 -6.019 14.458 1.00 88.56 186 GLN A O 1
ATOM 1547 N N . SER A 1 187 ? 3.048 -4.560 12.882 1.00 83.88 187 SER A N 1
ATOM 1548 C CA . SER A 1 187 ? 3.506 -3.363 13.598 1.00 83.88 187 SER A CA 1
ATOM 1549 C C . SER A 1 187 ? 2.772 -3.166 14.935 1.00 83.88 187 SER A C 1
ATOM 1551 O O . SER A 1 187 ? 3.406 -2.867 15.944 1.00 83.88 187 SER A O 1
ATOM 1553 N N . ILE A 1 188 ? 1.456 -3.415 14.977 1.00 83.56 188 ILE A N 1
ATOM 1554 C CA . ILE A 1 188 ? 0.622 -3.298 16.184 1.00 83.56 188 ILE A CA 1
ATOM 1555 C C . ILE A 1 188 ? 1.012 -4.348 17.229 1.00 83.56 188 ILE A C 1
ATOM 1557 O O . ILE A 1 188 ? 1.096 -4.019 18.410 1.00 83.56 188 ILE A O 1
ATOM 1561 N N . GLU A 1 189 ? 1.247 -5.601 16.825 1.00 83.50 189 GLU A N 1
ATOM 1562 C CA . GLU A 1 189 ? 1.644 -6.682 17.741 1.00 83.50 189 GLU A CA 1
ATOM 1563 C C . GLU A 1 189 ? 2.917 -6.332 18.516 1.00 83.50 189 GLU A C 1
ATOM 1565 O O . GLU A 1 189 ? 2.977 -6.492 19.732 1.00 83.50 189 GLU A O 1
ATOM 1570 N N . GLN A 1 190 ? 3.920 -5.800 17.820 1.00 75.25 190 GLN A N 1
ATOM 1571 C CA . GLN A 1 190 ? 5.215 -5.501 18.423 1.00 75.25 190 GLN A CA 1
ATOM 1572 C C . GLN A 1 190 ? 5.172 -4.262 19.323 1.00 75.25 190 GLN A C 1
ATOM 1574 O O . GLN A 1 190 ? 5.801 -4.256 20.378 1.00 75.25 190 GLN A O 1
ATOM 1579 N N . GLN A 1 191 ? 4.393 -3.240 18.956 1.00 71.00 191 GLN A N 1
ATOM 1580 C CA . GLN A 1 191 ? 4.188 -2.053 19.796 1.00 71.00 191 GLN A CA 1
ATOM 1581 C C . GLN A 1 191 ? 3.405 -2.381 21.075 1.00 71.00 191 GLN A C 1
ATOM 1583 O O . GLN A 1 191 ? 3.675 -1.816 22.130 1.00 71.00 191 GLN A O 1
ATOM 1588 N N . PHE A 1 192 ? 2.472 -3.338 21.013 1.00 65.75 192 PHE A N 1
ATOM 1589 C CA . PHE A 1 192 ? 1.702 -3.769 22.182 1.00 65.75 192 PHE A CA 1
ATOM 1590 C C . PHE A 1 192 ? 2.570 -4.428 23.268 1.00 65.75 192 PHE A C 1
ATOM 1592 O O . PHE A 1 192 ? 2.253 -4.329 24.451 1.00 65.75 192 PHE A O 1
ATOM 1599 N N . GLN A 1 193 ? 3.687 -5.062 22.892 1.00 65.19 193 GLN A N 1
ATOM 1600 C CA . GLN A 1 193 ? 4.617 -5.683 23.845 1.00 65.19 193 GLN A CA 1
ATOM 1601 C C . GLN A 1 193 ? 5.411 -4.653 24.668 1.00 65.19 193 GLN A C 1
ATOM 1603 O O . GLN A 1 193 ? 5.953 -4.994 25.719 1.00 65.19 193 GLN A O 1
ATOM 1608 N N . GLN A 1 194 ? 5.462 -3.389 24.236 1.00 62.81 194 GLN A N 1
ATOM 1609 C CA . GLN A 1 194 ? 6.167 -2.315 24.931 1.00 62.81 194 GLN A CA 1
ATOM 1610 C C . GLN A 1 194 ? 5.163 -1.404 25.660 1.00 62.81 194 GLN A C 1
ATOM 1612 O O . GLN A 1 194 ? 4.541 -0.520 25.075 1.00 62.81 194 GLN A O 1
ATOM 1617 N N . ILE A 1 195 ? 5.015 -1.616 26.973 1.00 50.94 195 ILE A N 1
ATOM 1618 C CA . ILE A 1 195 ? 4.010 -0.971 27.849 1.00 50.94 195 ILE A CA 1
ATOM 1619 C C . ILE A 1 195 ? 4.043 0.572 27.780 1.00 50.94 195 ILE A C 1
ATOM 1621 O O . ILE A 1 195 ? 3.000 1.218 27.884 1.00 50.94 195 ILE A O 1
ATOM 1625 N N . SER A 1 196 ? 5.209 1.171 27.529 1.00 57.00 196 SER A N 1
ATOM 1626 C CA . SER A 1 196 ? 5.414 2.625 27.442 1.00 57.00 196 SER A CA 1
ATOM 1627 C C . SER A 1 196 ? 4.688 3.303 26.268 1.00 57.00 196 SER A C 1
ATOM 1629 O O . SER A 1 196 ? 4.500 4.518 26.288 1.00 57.00 196 SER A O 1
ATOM 1631 N N . HIS A 1 197 ? 4.260 2.544 25.252 1.00 61.31 197 HIS A N 1
ATOM 1632 C CA . HIS A 1 197 ? 3.760 3.083 23.981 1.00 61.31 197 HIS A CA 1
ATOM 1633 C C . HIS A 1 197 ? 2.245 2.937 23.781 1.00 61.31 197 HIS A C 1
ATOM 1635 O O . HIS A 1 197 ? 1.746 3.222 22.693 1.00 61.31 197 HIS A O 1
ATOM 1641 N N . GLN A 1 198 ? 1.473 2.564 24.812 1.00 65.75 198 GLN A N 1
ATOM 1642 C CA . GLN A 1 198 ? 0.017 2.395 24.672 1.00 65.75 198 GLN A CA 1
ATOM 1643 C C . GLN A 1 198 ? -0.667 3.646 24.096 1.00 65.75 198 GLN A C 1
ATOM 1645 O O . GLN A 1 198 ? -1.442 3.534 23.152 1.00 65.75 198 GLN A O 1
ATOM 1650 N N . GLN A 1 199 ? -0.331 4.849 24.581 1.00 68.75 199 GLN A N 1
ATOM 1651 C CA . GLN A 1 199 ? -0.876 6.110 24.048 1.00 68.75 199 GLN A CA 1
ATOM 1652 C C . GLN A 1 199 ? -0.519 6.351 22.573 1.00 68.75 199 GLN A C 1
ATOM 1654 O O . GLN A 1 199 ? -1.360 6.814 21.802 1.00 68.75 199 GLN A O 1
ATOM 1659 N N . GLN A 1 200 ? 0.695 5.989 22.158 1.00 72.81 200 GLN A N 1
ATOM 1660 C CA . GLN A 1 200 ? 1.134 6.120 20.769 1.00 72.81 200 GLN A CA 1
ATOM 1661 C C . GLN A 1 200 ? 0.434 5.101 19.860 1.00 72.81 200 GLN A C 1
ATOM 1663 O O . GLN A 1 200 ? 0.044 5.448 18.747 1.00 72.81 200 GLN A O 1
ATOM 1668 N N . LEU A 1 201 ? 0.172 3.886 20.357 1.00 75.75 201 LEU A N 1
ATOM 1669 C CA . LEU A 1 201 ? -0.632 2.877 19.664 1.00 75.75 201 LEU A CA 1
ATOM 1670 C C . LEU A 1 201 ? -2.048 3.398 19.367 1.00 75.75 201 LEU A C 1
ATOM 1672 O O . LEU A 1 201 ? -2.540 3.252 18.248 1.00 75.75 201 LEU A O 1
ATOM 1676 N N . TYR A 1 202 ? -2.688 4.048 20.346 1.00 79.56 202 TYR A N 1
ATOM 1677 C CA . TYR A 1 202 ? -4.012 4.652 20.164 1.00 79.56 202 TYR A CA 1
ATOM 1678 C C . TYR A 1 202 ? -4.009 5.722 19.074 1.00 79.56 202 TYR A C 1
ATOM 1680 O O . TYR A 1 202 ? -4.881 5.711 18.203 1.00 79.56 202 TYR A O 1
ATOM 1688 N N . GLN A 1 203 ? -3.034 6.633 19.104 1.00 81.50 203 GLN A N 1
ATOM 1689 C CA . GLN A 1 203 ? -2.905 7.694 18.102 1.00 81.50 203 GLN A CA 1
ATOM 1690 C C . GLN A 1 203 ? -2.646 7.118 16.708 1.00 81.50 203 GLN A C 1
ATOM 1692 O O . GLN A 1 203 ? -3.281 7.537 15.743 1.00 81.50 203 GLN A O 1
ATOM 1697 N N . TYR A 1 204 ? -1.782 6.110 16.618 1.00 83.56 204 TYR A N 1
ATOM 1698 C CA . TYR A 1 204 ? -1.453 5.411 15.383 1.00 83.56 204 TYR A CA 1
ATOM 1699 C C . TYR A 1 204 ? -2.673 4.742 14.741 1.00 83.56 204 TYR A C 1
ATOM 1701 O O . TYR A 1 204 ? -3.007 5.030 13.592 1.00 83.56 204 TYR A O 1
ATOM 1709 N N . ILE A 1 205 ? -3.386 3.903 15.498 1.00 87.19 205 ILE A N 1
ATOM 1710 C CA . ILE A 1 205 ? -4.594 3.217 15.021 1.00 87.19 205 ILE A CA 1
ATOM 1711 C C . ILE A 1 205 ? -5.649 4.241 14.605 1.00 87.19 205 ILE A C 1
ATOM 1713 O O . ILE A 1 205 ? -6.234 4.124 13.529 1.00 87.19 205 ILE A O 1
ATOM 1717 N N . THR A 1 206 ? -5.867 5.263 15.436 1.00 89.00 206 THR A N 1
ATOM 1718 C CA . THR A 1 206 ? -6.846 6.314 15.143 1.00 89.00 206 THR A CA 1
ATOM 1719 C C . THR A 1 206 ? -6.515 7.024 13.841 1.00 89.00 206 THR A C 1
ATOM 1721 O O . THR A 1 206 ? -7.398 7.199 13.007 1.00 89.00 206 THR A O 1
ATOM 1724 N N . HIS A 1 207 ? -5.244 7.351 13.613 1.00 89.00 207 HIS A N 1
ATOM 1725 C CA . HIS A 1 207 ? -4.823 8.009 12.387 1.00 89.00 207 HIS A CA 1
ATOM 1726 C C . HIS A 1 207 ? -5.026 7.127 11.149 1.00 89.00 207 HIS A C 1
ATOM 1728 O O . HIS A 1 207 ? -5.547 7.617 10.154 1.00 89.00 207 HIS A O 1
ATOM 1734 N N . ILE A 1 208 ? -4.684 5.834 11.203 1.00 90.94 208 ILE A N 1
ATOM 1735 C CA . ILE A 1 208 ? -4.905 4.900 10.082 1.00 90.94 208 ILE A CA 1
ATOM 1736 C C . ILE A 1 208 ? -6.396 4.830 9.724 1.00 90.94 208 ILE A C 1
ATOM 1738 O O . ILE A 1 208 ? -6.761 4.935 8.551 1.00 90.94 208 ILE A O 1
ATOM 1742 N N . PHE A 1 209 ? -7.272 4.658 10.719 1.00 92.50 209 PHE A N 1
ATOM 1743 C CA . PHE A 1 209 ? -8.708 4.564 10.461 1.00 92.50 209 PHE A CA 1
ATOM 1744 C C . PHE A 1 209 ? -9.282 5.887 9.944 1.00 92.50 209 PHE A C 1
ATOM 1746 O O . PHE A 1 209 ? -9.961 5.892 8.920 1.00 92.50 209 PHE A O 1
ATOM 1753 N N . GLU A 1 210 ? -8.982 7.011 10.596 1.00 91.81 210 GLU A N 1
ATOM 1754 C CA . GLU A 1 210 ? -9.537 8.320 10.229 1.00 91.81 210 GLU A CA 1
ATOM 1755 C C . GLU A 1 210 ? -8.979 8.876 8.920 1.00 91.81 210 GLU A C 1
ATOM 1757 O O . GLU A 1 210 ? -9.706 9.550 8.194 1.00 91.81 210 GLU A O 1
ATOM 1762 N N . LYS A 1 211 ? -7.703 8.624 8.611 1.00 91.00 211 LYS A N 1
ATOM 1763 C CA . LYS A 1 211 ? -7.043 9.176 7.422 1.00 91.00 211 LYS A CA 1
ATOM 1764 C C . LYS A 1 211 ? -7.029 8.245 6.226 1.00 91.00 211 LYS A C 1
ATOM 1766 O O . LYS A 1 211 ? -6.574 8.695 5.186 1.00 91.00 211 LYS A O 1
ATOM 1771 N N . PHE A 1 212 ? -7.509 7.008 6.326 1.00 93.31 212 PHE A N 1
ATOM 1772 C CA . PHE A 1 212 ? -7.585 6.110 5.171 1.00 93.31 212 PHE A CA 1
ATOM 1773 C C . PHE A 1 212 ? -8.882 5.305 5.138 1.00 93.31 212 PHE A C 1
ATOM 1775 O O . PHE A 1 212 ? -9.740 5.577 4.302 1.00 93.31 212 PHE A O 1
ATOM 1782 N N . PHE A 1 213 ? -9.079 4.364 6.067 1.00 94.06 213 PHE A N 1
ATOM 1783 C CA . PHE A 1 213 ? -10.196 3.411 5.972 1.00 94.06 213 PHE A CA 1
ATOM 1784 C C . PHE A 1 213 ? -11.583 4.062 6.015 1.00 94.06 213 PHE A C 1
ATOM 1786 O O . PHE A 1 213 ? -12.470 3.638 5.282 1.00 94.06 213 PHE A O 1
ATOM 1793 N N . ILE A 1 214 ? -11.785 5.086 6.849 1.00 93.12 214 ILE A N 1
ATOM 1794 C CA . ILE A 1 214 ? -13.073 5.793 6.932 1.00 93.12 214 ILE A CA 1
ATOM 1795 C C . ILE A 1 214 ? -13.306 6.642 5.678 1.00 93.12 214 ILE A C 1
ATOM 1797 O O . ILE A 1 214 ? -14.425 6.687 5.171 1.00 93.12 214 ILE A O 1
ATOM 1801 N N . ILE A 1 215 ? -12.259 7.285 5.152 1.00 92.69 215 ILE A N 1
ATOM 1802 C CA . ILE A 1 215 ? -12.351 8.132 3.953 1.00 92.69 215 ILE A CA 1
ATOM 1803 C C . ILE A 1 215 ? -12.690 7.284 2.721 1.00 92.69 215 ILE A C 1
ATOM 1805 O O . ILE A 1 215 ? -13.553 7.663 1.938 1.00 92.69 215 ILE A O 1
ATOM 1809 N N . GLN A 1 216 ? -12.062 6.116 2.587 1.00 91.06 216 GLN A N 1
ATOM 1810 C CA . GLN A 1 216 ? -12.237 5.190 1.462 1.00 91.06 216 GLN A CA 1
ATOM 1811 C C . GLN A 1 216 ? -13.305 4.110 1.730 1.00 91.06 216 GLN A C 1
ATOM 1813 O O . GLN A 1 216 ? -13.308 3.049 1.109 1.00 91.06 216 GLN A O 1
ATOM 1818 N N . SER A 1 217 ? -14.228 4.373 2.661 1.00 88.75 217 SER A N 1
ATOM 1819 C CA . SER A 1 217 ? -15.281 3.433 3.077 1.00 88.75 217 SER A CA 1
ATOM 1820 C C . SER A 1 217 ? -16.370 3.192 2.027 1.00 88.75 217 SER A C 1
ATOM 1822 O O . SER A 1 217 ? -17.205 2.319 2.223 1.00 88.75 217 SER A O 1
ATOM 1824 N N . SER A 1 218 ? -16.375 3.929 0.915 1.00 88.25 218 SER A N 1
ATOM 1825 C CA . SER A 1 218 ? -17.243 3.650 -0.236 1.00 88.25 218 SER A CA 1
ATOM 1826 C C . SER A 1 218 ? -16.812 2.406 -1.020 1.00 88.25 218 SER A C 1
ATOM 1828 O O . SER A 1 218 ? -17.618 1.819 -1.736 1.00 88.25 218 SER A O 1
ATOM 1830 N N . ASN A 1 219 ? -15.544 1.997 -0.913 1.00 90.06 219 ASN A N 1
ATOM 1831 C CA . ASN A 1 219 ? -15.026 0.827 -1.610 1.00 90.06 219 ASN A CA 1
ATOM 1832 C C . ASN A 1 219 ? -15.192 -0.430 -0.738 1.00 90.06 219 ASN A C 1
ATOM 1834 O O . ASN A 1 219 ? -14.615 -0.534 0.347 1.00 90.06 219 ASN A O 1
ATOM 1838 N N . GLU A 1 220 ? -15.929 -1.425 -1.240 1.00 90.81 220 GLU A N 1
ATOM 1839 C CA . GLU A 1 220 ? -16.186 -2.687 -0.530 1.00 90.81 220 GLU A CA 1
ATOM 1840 C C . GLU A 1 220 ? -14.909 -3.444 -0.149 1.00 90.81 220 GLU A C 1
ATOM 1842 O O . GLU A 1 220 ? -14.839 -4.060 0.918 1.00 90.81 220 GLU A O 1
ATOM 1847 N N . ILE A 1 221 ? -13.874 -3.385 -0.992 1.00 92.19 221 ILE A N 1
ATOM 1848 C CA . ILE A 1 221 ? -12.597 -4.052 -0.728 1.00 92.19 221 ILE A CA 1
ATOM 1849 C C . ILE A 1 221 ? -11.931 -3.387 0.480 1.00 92.19 221 ILE A C 1
ATOM 1851 O O . ILE A 1 221 ? -11.517 -4.069 1.420 1.00 92.19 221 ILE A O 1
ATOM 1855 N N . VAL A 1 222 ? -11.886 -2.054 0.498 1.00 93.12 222 VAL A N 1
ATOM 1856 C CA . VAL A 1 222 ? -11.332 -1.282 1.618 1.00 93.12 222 VAL A CA 1
ATOM 1857 C C . VAL A 1 222 ? -12.130 -1.538 2.895 1.00 93.12 222 VAL A C 1
ATOM 1859 O O . VAL A 1 222 ? -11.528 -1.797 3.939 1.00 93.12 222 VAL A O 1
ATOM 1862 N N . LEU A 1 223 ? -13.466 -1.560 2.817 1.00 92.56 223 LEU A N 1
ATOM 1863 C CA . LEU A 1 223 ? -14.330 -1.914 3.945 1.00 92.56 223 LEU A CA 1
ATOM 1864 C C . LEU A 1 223 ? -14.016 -3.308 4.487 1.00 92.56 223 LEU A C 1
ATOM 1866 O O . LEU A 1 223 ? -13.839 -3.469 5.695 1.00 92.56 223 LEU A O 1
ATOM 1870 N N . HIS A 1 224 ? -13.871 -4.307 3.620 1.00 93.25 224 HIS A N 1
ATOM 1871 C CA . HIS A 1 224 ? -13.526 -5.663 4.028 1.00 93.25 224 HIS A CA 1
ATOM 1872 C C . HIS A 1 224 ? -12.205 -5.710 4.812 1.00 93.25 224 HIS A C 1
ATOM 1874 O O . HIS A 1 224 ? -12.141 -6.298 5.897 1.00 93.25 224 HIS A O 1
ATOM 1880 N N . TYR A 1 225 ? -11.165 -5.044 4.310 1.00 94.44 225 TYR A N 1
ATOM 1881 C CA . TYR A 1 225 ? -9.873 -4.959 4.991 1.00 94.44 225 TYR A CA 1
ATOM 1882 C C . TYR A 1 225 ? -9.934 -4.121 6.279 1.00 94.44 225 TYR A C 1
ATOM 1884 O O . TYR A 1 225 ? -9.263 -4.465 7.258 1.00 94.44 225 TYR A O 1
ATOM 1892 N N . SER A 1 226 ? -10.796 -3.100 6.332 1.00 93.19 226 SER A N 1
ATOM 1893 C CA . SER A 1 226 ? -11.064 -2.322 7.546 1.00 93.19 226 SER A CA 1
ATOM 1894 C C . SER A 1 226 ? -11.682 -3.188 8.647 1.00 93.19 226 SER A C 1
ATOM 1896 O O . SER A 1 226 ? -11.250 -3.108 9.796 1.00 93.19 226 SER A O 1
ATOM 1898 N N . TYR A 1 227 ? -12.609 -4.092 8.303 1.00 93.38 227 TYR A N 1
ATOM 1899 C CA . TYR A 1 227 ? -13.222 -5.034 9.245 1.00 93.38 227 TYR A CA 1
ATOM 1900 C C . TYR A 1 227 ? -12.206 -6.052 9.760 1.00 93.38 227 TYR A C 1
ATOM 1902 O O . TYR A 1 227 ? -12.149 -6.321 10.959 1.00 93.38 227 TYR A O 1
ATOM 1910 N N . ILE A 1 228 ? -11.351 -6.573 8.876 1.00 93.31 228 ILE A N 1
ATOM 1911 C CA . ILE A 1 228 ? -10.262 -7.489 9.245 1.00 93.31 228 ILE A CA 1
ATOM 1912 C C . ILE A 1 228 ? -9.279 -6.832 10.222 1.00 93.31 228 ILE A C 1
ATOM 1914 O O . ILE A 1 228 ? -8.764 -7.504 11.126 1.00 93.31 228 ILE A O 1
ATOM 1918 N N . LEU A 1 229 ? -8.975 -5.549 10.023 1.00 92.75 229 LEU A N 1
ATOM 1919 C CA . LEU A 1 229 ? -8.101 -4.798 10.914 1.00 92.75 229 LEU A CA 1
ATOM 1920 C C . LEU A 1 229 ? -8.810 -4.469 12.233 1.00 92.75 229 LEU A C 1
ATOM 1922 O O . LEU A 1 229 ? 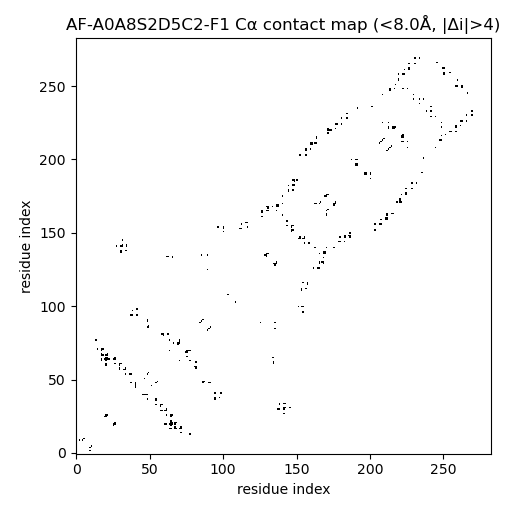-8.245 -4.713 13.294 1.00 92.75 229 LEU A O 1
ATOM 1926 N N . LEU A 1 230 ? -10.058 -3.998 12.189 1.00 91.62 230 LEU A N 1
ATOM 1927 C CA . LEU A 1 230 ? -10.831 -3.651 13.383 1.00 91.62 230 LEU A CA 1
ATOM 1928 C C . LEU A 1 230 ? -11.054 -4.871 14.282 1.00 91.62 230 LEU A C 1
ATOM 1930 O O . LEU A 1 230 ? -10.877 -4.766 15.494 1.00 91.62 230 LEU A O 1
ATOM 1934 N N . LYS A 1 231 ? -11.333 -6.042 13.690 1.00 90.50 231 LYS A N 1
ATOM 1935 C CA . LYS A 1 231 ? -11.420 -7.328 14.400 1.00 90.50 231 LYS A CA 1
ATOM 1936 C C . LYS A 1 231 ? -10.158 -7.637 15.201 1.00 90.50 231 LYS A C 1
ATOM 1938 O O . LYS A 1 231 ? -10.213 -8.099 16.332 1.00 90.50 231 LYS A O 1
ATOM 1943 N N . TYR A 1 232 ? -9.003 -7.377 14.606 1.00 90.00 232 TYR A N 1
ATOM 1944 C CA . TYR A 1 232 ? -7.722 -7.622 15.254 1.00 90.00 232 TYR A CA 1
ATOM 1945 C C . TYR A 1 232 ? -7.419 -6.604 16.368 1.00 90.00 232 TYR A C 1
ATOM 1947 O O . TYR A 1 232 ? -6.707 -6.910 17.323 1.00 90.00 232 TYR A O 1
ATOM 1955 N N . VAL A 1 233 ? -7.960 -5.391 16.252 1.00 87.62 233 VAL A N 1
ATOM 1956 C CA . VAL A 1 233 ? -7.617 -4.266 17.120 1.00 87.62 233 VAL A CA 1
ATOM 1957 C C . VAL A 1 233 ? -8.600 -4.065 18.277 1.00 87.62 233 VAL A C 1
ATOM 1959 O O . VAL A 1 233 ? -8.170 -3.565 19.312 1.00 87.62 233 VAL A O 1
ATOM 1962 N N . TYR A 1 234 ? -9.875 -4.470 18.182 1.00 84.81 234 TYR A N 1
ATOM 1963 C CA . TYR A 1 234 ? -10.886 -4.118 19.198 1.00 84.81 234 TYR A CA 1
ATOM 1964 C C . TYR A 1 234 ? -10.569 -4.604 20.620 1.00 84.81 234 TYR A C 1
ATOM 1966 O O . TYR A 1 234 ? -11.052 -4.003 21.576 1.00 84.81 234 TYR A O 1
ATOM 1974 N N . GLY A 1 235 ? -9.769 -5.665 20.777 1.00 81.31 235 GLY A N 1
ATOM 1975 C CA . GLY A 1 235 ? -9.312 -6.152 22.084 1.00 81.31 235 GLY A CA 1
ATOM 1976 C C . GLY A 1 235 ? -8.1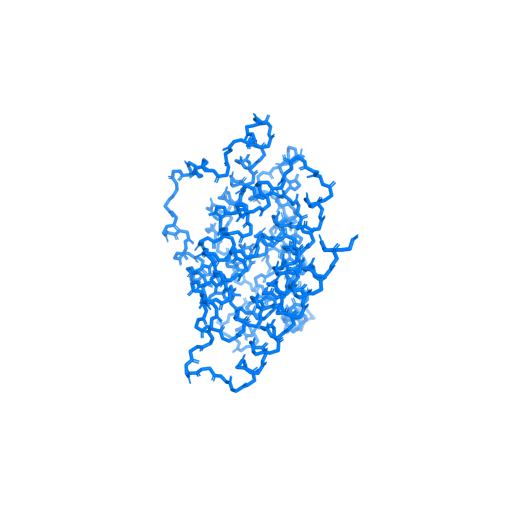16 -5.383 22.657 1.00 81.31 235 GLY A C 1
ATOM 1977 O O . GLY A 1 235 ? -7.772 -5.563 23.820 1.00 81.31 235 GLY A O 1
ATOM 1978 N N . LYS A 1 236 ? -7.482 -4.532 21.842 1.00 82.69 236 LYS A N 1
ATOM 1979 C CA . LYS A 1 236 ? -6.278 -3.751 22.163 1.00 82.69 236 LYS A CA 1
ATOM 1980 C C . LYS A 1 236 ? -6.561 -2.255 22.332 1.00 82.69 236 LYS A C 1
ATOM 1982 O O . LYS A 1 236 ? -5.677 -1.529 22.776 1.00 82.69 236 LYS A O 1
ATOM 1987 N N . ILE A 1 237 ? -7.760 -1.792 21.962 1.00 83.00 237 ILE A N 1
ATOM 1988 C CA . ILE A 1 237 ? -8.180 -0.390 22.080 1.00 83.00 237 ILE A CA 1
ATOM 1989 C C . ILE A 1 237 ? -9.353 -0.209 23.052 1.00 83.00 237 ILE A C 1
ATOM 1991 O O . ILE A 1 237 ? -9.977 -1.168 23.500 1.00 83.00 237 ILE A O 1
ATOM 1995 N N . THR A 1 238 ? -9.672 1.043 23.381 1.00 82.94 238 THR A N 1
ATOM 1996 C CA . THR A 1 238 ? -10.765 1.390 24.285 1.00 82.94 238 THR A CA 1
ATOM 1997 C C . THR A 1 238 ? -12.105 1.113 23.616 1.00 82.94 238 THR A C 1
ATOM 1999 O O . THR A 1 238 ? -12.290 1.335 22.418 1.00 82.94 238 THR A O 1
ATOM 2002 N N . SER A 1 239 ? -13.086 0.687 24.415 1.00 84.06 239 SER A N 1
ATOM 2003 C CA . SER A 1 239 ? -14.431 0.390 23.907 1.00 84.06 239 SER A CA 1
ATOM 2004 C C . SER A 1 239 ? -15.084 1.591 23.207 1.00 84.06 239 SER A C 1
ATOM 2006 O O . SER A 1 239 ? -15.797 1.407 22.225 1.00 84.06 239 SER A O 1
ATOM 2008 N N . SER A 1 240 ? -14.809 2.819 23.660 1.00 85.62 240 SER A N 1
ATOM 2009 C CA . SER A 1 240 ? -15.325 4.041 23.032 1.00 85.62 240 SER A CA 1
ATOM 2010 C C . SER A 1 240 ? -14.774 4.261 21.619 1.00 85.62 240 SER A C 1
ATOM 2012 O O . SER A 1 240 ? -15.530 4.632 20.722 1.00 85.62 240 SER A O 1
ATOM 2014 N N . LEU A 1 241 ? -13.482 3.994 21.393 1.00 85.12 241 LEU A N 1
ATOM 2015 C CA . LEU A 1 241 ? -12.869 4.101 20.067 1.00 85.12 241 LEU A CA 1
ATOM 2016 C C . LEU A 1 241 ? -13.369 3.005 19.127 1.00 85.12 241 LEU A C 1
ATOM 2018 O O . LEU A 1 241 ? -13.703 3.302 17.983 1.00 85.12 241 LEU A O 1
ATOM 2022 N N . THR A 1 242 ? -13.505 1.764 19.605 1.00 86.62 242 THR A N 1
ATOM 2023 C CA . THR A 1 242 ? -14.082 0.684 18.790 1.00 86.62 242 THR A CA 1
ATOM 2024 C C . THR A 1 242 ? -15.499 1.026 18.343 1.00 86.62 242 THR A C 1
ATOM 2026 O O . THR A 1 242 ? -15.822 0.875 17.169 1.00 86.62 242 THR A O 1
ATOM 2029 N N . GLN A 1 243 ? -16.337 1.542 19.248 1.00 88.00 243 GLN A N 1
ATOM 2030 C CA . GLN A 1 243 ? -17.690 1.980 18.902 1.00 88.00 243 GLN A CA 1
ATOM 2031 C C . GLN A 1 243 ? -17.678 3.118 17.878 1.00 88.00 243 GLN A C 1
ATOM 2033 O O . GLN A 1 243 ? -18.462 3.075 16.934 1.00 88.00 243 GLN A O 1
ATOM 2038 N N . LYS A 1 244 ? -16.768 4.093 18.011 1.00 90.81 244 LYS A N 1
ATOM 2039 C CA . LYS A 1 244 ? -16.586 5.169 17.024 1.00 90.81 244 LYS A CA 1
ATOM 2040 C C . LYS A 1 244 ? -16.231 4.621 15.636 1.00 90.81 244 LYS A C 1
ATOM 2042 O O . LYS A 1 244 ? -16.772 5.093 14.642 1.00 90.81 244 LYS A O 1
ATOM 2047 N N . PHE A 1 245 ? -15.339 3.635 15.547 1.00 90.75 245 PHE A N 1
ATOM 2048 C CA . PHE A 1 245 ? -14.977 3.041 14.256 1.00 90.75 245 PHE A CA 1
ATOM 2049 C C . PHE A 1 245 ? -16.086 2.158 13.686 1.00 90.75 245 PHE A C 1
ATOM 2051 O O . PHE A 1 245 ? -16.344 2.232 12.490 1.00 90.75 245 PHE A O 1
ATOM 2058 N N . LEU A 1 246 ? -16.790 1.380 14.516 1.00 89.25 246 LEU A N 1
ATOM 2059 C CA . LEU A 1 246 ? -17.943 0.591 14.071 1.00 89.25 246 LEU A CA 1
ATOM 2060 C C . LEU A 1 246 ? -19.047 1.484 13.495 1.00 89.25 246 LEU A C 1
ATOM 2062 O O . LEU A 1 246 ? -19.583 1.183 12.433 1.00 89.25 246 LEU A O 1
ATOM 2066 N N . THR A 1 247 ? -19.361 2.605 14.150 1.00 90.38 247 THR A N 1
ATOM 2067 C CA . THR A 1 247 ? -20.376 3.535 13.637 1.00 90.38 247 THR A CA 1
ATOM 2068 C C . THR A 1 247 ? -19.928 4.227 12.353 1.00 90.38 247 THR A C 1
ATOM 2070 O O . THR A 1 247 ? -20.743 4.374 11.444 1.00 90.38 247 THR A O 1
ATOM 2073 N N . ALA A 1 248 ? -18.651 4.606 12.248 1.00 90.25 248 ALA A N 1
ATOM 2074 C CA . ALA A 1 248 ? -18.096 5.240 11.053 1.00 90.25 248 ALA A CA 1
ATOM 2075 C C . ALA A 1 248 ? -17.979 4.286 9.850 1.00 90.25 248 ALA A C 1
ATOM 2077 O O . ALA A 1 248 ? -18.135 4.723 8.717 1.00 90.25 248 ALA A O 1
ATOM 2078 N N . LEU A 1 249 ? -17.730 2.993 10.083 1.00 90.06 249 LEU A N 1
ATOM 2079 C CA . LEU A 1 249 ? -17.574 1.964 9.042 1.00 90.06 249 LEU A CA 1
ATOM 2080 C C . LEU A 1 249 ? -18.869 1.191 8.755 1.00 90.06 249 LEU A C 1
ATOM 2082 O O . LEU A 1 249 ? -18.843 0.102 8.166 1.00 90.06 249 LEU A O 1
ATOM 2086 N N . LYS A 1 250 ? -20.012 1.726 9.195 1.00 88.81 250 LYS A N 1
ATOM 2087 C CA . LYS A 1 250 ? -21.313 1.129 8.918 1.00 88.81 250 LYS A CA 1
ATOM 2088 C C . LYS A 1 250 ? -21.548 1.117 7.400 1.00 88.81 250 LYS A C 1
ATOM 2090 O O . LYS A 1 250 ? -21.492 2.178 6.778 1.00 88.81 250 LYS A O 1
ATOM 2095 N N . PRO A 1 251 ? -21.864 -0.043 6.802 1.00 88.69 251 PRO A N 1
ATOM 2096 C CA . PRO A 1 251 ? -22.084 -0.121 5.367 1.00 88.69 251 PRO A CA 1
ATOM 2097 C C . PRO A 1 251 ? -23.295 0.730 4.955 1.00 88.69 251 PRO A C 1
ATOM 2099 O O . PRO A 1 251 ? -24.380 0.632 5.539 1.00 88.69 251 PRO A O 1
ATOM 2102 N N . SER A 1 252 ? -23.092 1.568 3.936 1.00 87.31 252 SER A N 1
ATOM 2103 C CA . SER A 1 252 ? -24.152 2.243 3.173 1.00 87.31 252 SER A CA 1
ATOM 2104 C C . SER A 1 252 ? -25.081 1.240 2.479 1.00 87.31 252 SER A C 1
ATOM 2106 O O . SER A 1 252 ? -24.703 0.092 2.274 1.00 87.31 252 SER A O 1
ATOM 2108 N N . LYS A 1 253 ? -26.274 1.698 2.079 1.00 81.75 253 LYS A N 1
ATOM 2109 C CA . LYS A 1 253 ? -27.293 0.906 1.361 1.00 81.75 253 LYS A CA 1
ATOM 2110 C C . LYS A 1 253 ? -26.842 0.415 -0.020 1.00 81.75 253 LYS A C 1
ATOM 2112 O O . LYS A 1 253 ? -27.496 -0.452 -0.583 1.00 81.75 253 LYS A O 1
ATOM 2117 N N . GLU A 1 254 ? -25.794 1.018 -0.571 1.00 83.56 254 GLU A N 1
ATOM 2118 C CA . GLU A 1 254 ? -25.245 0.693 -1.892 1.00 83.56 254 GLU A CA 1
ATOM 2119 C C . GLU A 1 254 ? -24.329 -0.536 -1.868 1.00 83.56 254 GLU A C 1
ATOM 2121 O O . GLU A 1 254 ? -24.033 -1.090 -2.922 1.00 83.56 254 GLU A O 1
ATOM 2126 N N . HIS A 1 255 ? -23.896 -0.975 -0.684 1.00 88.94 255 HIS A N 1
ATOM 2127 C CA . HIS A 1 255 ? -22.992 -2.109 -0.563 1.00 88.94 255 HIS A CA 1
ATOM 2128 C C . HIS A 1 255 ? -23.714 -3.450 -0.687 1.00 88.94 255 HIS A C 1
ATOM 2130 O O . HIS A 1 255 ? -24.893 -3.608 -0.364 1.00 88.94 255 HIS A O 1
ATOM 2136 N N . SER A 1 256 ? -22.947 -4.452 -1.098 1.00 89.50 256 SER A N 1
ATOM 2137 C CA . SER A 1 256 ? -23.366 -5.839 -1.195 1.00 89.50 256 SER A CA 1
ATOM 2138 C C . SER A 1 256 ? -23.883 -6.398 0.135 1.00 89.50 256 SER A C 1
ATOM 2140 O O . SER A 1 256 ? -23.400 -6.077 1.228 1.00 89.50 256 SER A O 1
ATOM 2142 N N . GLN A 1 257 ? -24.845 -7.319 0.038 1.00 89.25 257 GLN A N 1
ATOM 2143 C CA . GLN A 1 257 ? -25.394 -8.035 1.192 1.00 89.25 257 GLN A CA 1
ATOM 2144 C C . GLN A 1 257 ? -24.297 -8.760 1.991 1.00 89.25 257 GLN A C 1
ATOM 2146 O O . GLN A 1 257 ? -24.329 -8.768 3.217 1.00 89.25 257 GLN A O 1
ATOM 2151 N N . GLU A 1 258 ? -23.272 -9.281 1.311 1.00 88.88 258 GLU A N 1
ATOM 2152 C CA . GLU A 1 258 ? -22.120 -9.922 1.951 1.00 88.88 258 GLU A CA 1
ATOM 2153 C C . GLU A 1 258 ? -21.365 -8.956 2.882 1.00 88.88 258 GLU A C 1
ATOM 2155 O O . GLU A 1 258 ? -20.938 -9.334 3.976 1.00 88.88 258 GLU A O 1
ATOM 2160 N N . THR A 1 259 ? -21.225 -7.689 2.485 1.00 87.56 259 THR A N 1
ATOM 2161 C CA . THR A 1 259 ? -20.591 -6.650 3.309 1.00 87.56 259 THR A CA 1
ATOM 2162 C C . THR A 1 259 ? -21.441 -6.330 4.539 1.00 87.56 259 THR A C 1
ATOM 2164 O O . THR A 1 259 ? -20.909 -6.218 5.648 1.00 87.56 259 THR A O 1
ATOM 2167 N N . HIS A 1 260 ? -22.767 -6.268 4.379 1.00 89.19 260 HIS A N 1
ATOM 2168 C CA . HIS A 1 260 ? -23.701 -6.117 5.497 1.00 89.19 260 HIS A CA 1
ATOM 2169 C C . HIS A 1 260 ? -23.635 -7.291 6.485 1.00 89.19 260 HIS A C 1
ATOM 2171 O O . HIS A 1 260 ? -23.618 -7.071 7.701 1.00 89.19 260 HIS A O 1
ATOM 2177 N N . ASP A 1 261 ? -23.545 -8.522 5.982 1.00 90.31 261 ASP A N 1
ATOM 2178 C CA . ASP A 1 261 ? -23.454 -9.727 6.806 1.00 90.31 261 ASP A CA 1
ATOM 2179 C C . ASP A 1 261 ? -22.119 -9.784 7.566 1.00 90.31 261 ASP A C 1
ATOM 2181 O O . ASP A 1 261 ? -22.103 -10.049 8.772 1.00 90.31 261 ASP A O 1
ATOM 2185 N N . LYS A 1 262 ? -21.002 -9.430 6.911 1.00 90.38 262 LYS A N 1
ATOM 2186 C CA . LYS A 1 262 ? -19.679 -9.301 7.554 1.00 90.38 262 LYS A CA 1
ATOM 2187 C C . LYS A 1 262 ? -19.683 -8.253 8.667 1.00 90.38 262 LYS A C 1
ATOM 2189 O O . LYS A 1 262 ? -19.171 -8.522 9.754 1.00 90.38 262 LYS A O 1
ATOM 2194 N N . TYR A 1 263 ? -20.286 -7.087 8.430 1.00 91.69 263 TYR A N 1
ATOM 2195 C CA . TYR A 1 263 ? -20.424 -6.042 9.447 1.00 91.69 263 TYR A CA 1
ATOM 2196 C C . TYR A 1 263 ? -21.264 -6.513 10.645 1.00 91.69 263 TYR A C 1
ATOM 2198 O O . TYR A 1 263 ? -20.892 -6.287 11.800 1.00 91.69 263 TYR A O 1
ATOM 2206 N N . ARG A 1 264 ? -22.385 -7.205 10.392 1.00 90.25 264 ARG A N 1
ATOM 2207 C CA . ARG A 1 264 ? -23.226 -7.776 11.455 1.00 90.25 264 ARG A CA 1
ATOM 2208 C C . ARG A 1 264 ? -22.458 -8.820 12.268 1.00 90.25 264 ARG A C 1
ATOM 2210 O O . ARG A 1 264 ? -22.496 -8.760 13.493 1.00 90.25 264 ARG A O 1
ATOM 2217 N N . SER A 1 265 ? -21.727 -9.720 11.608 1.00 91.81 265 SER A N 1
ATOM 2218 C CA . SER A 1 265 ? -20.883 -10.715 12.280 1.00 91.81 265 SER A CA 1
ATOM 2219 C C . SER A 1 265 ? -19.849 -10.047 13.187 1.00 91.81 265 SER A C 1
ATOM 2221 O O . SER A 1 265 ? -19.731 -10.413 14.351 1.00 91.81 265 SER A O 1
ATOM 2223 N N . LEU A 1 266 ? -19.152 -9.022 12.687 1.00 90.00 266 LEU A N 1
ATOM 2224 C CA . LEU A 1 266 ? -18.161 -8.273 13.464 1.00 90.00 266 LEU A CA 1
ATOM 2225 C C . LEU A 1 266 ? -18.781 -7.577 14.686 1.00 90.00 266 LEU A C 1
ATOM 2227 O O . LEU A 1 266 ? -18.188 -7.570 15.762 1.00 90.00 266 LEU A O 1
ATOM 2231 N N . THR A 1 267 ? -19.970 -6.994 14.520 1.00 89.19 267 THR A N 1
ATOM 2232 C CA . THR A 1 267 ? -20.682 -6.300 15.603 1.00 89.19 267 THR A CA 1
ATOM 2233 C C . THR A 1 267 ? -21.086 -7.283 16.702 1.00 89.19 267 THR A C 1
ATOM 2235 O O . THR A 1 267 ? -20.833 -7.016 17.874 1.00 89.19 267 THR A O 1
ATOM 2238 N N . ASN A 1 268 ? -21.633 -8.442 16.324 1.00 89.81 268 ASN A N 1
ATOM 2239 C CA . ASN A 1 268 ? -22.010 -9.494 17.268 1.00 89.81 268 ASN A CA 1
ATOM 2240 C C . ASN A 1 268 ? -20.787 -10.017 18.039 1.00 89.81 268 ASN A C 1
ATOM 2242 O O . ASN A 1 268 ? -20.813 -10.079 19.264 1.00 89.81 268 ASN A O 1
ATOM 2246 N N . GLU A 1 269 ? -19.686 -10.312 17.338 1.00 90.38 269 GLU A N 1
ATOM 2247 C CA . GLU A 1 269 ? -18.439 -10.764 17.971 1.00 90.38 269 GLU A CA 1
ATOM 2248 C C . GLU A 1 269 ? -17.879 -9.732 18.967 1.00 90.38 269 GLU A C 1
ATOM 2250 O O . GLU A 1 269 ? -17.386 -10.094 20.038 1.00 90.38 269 GLU A O 1
ATOM 2255 N N . TYR A 1 270 ? -17.966 -8.439 18.642 1.00 89.19 270 TYR A N 1
ATOM 2256 C CA . TYR A 1 270 ? -17.541 -7.370 19.544 1.00 89.19 270 TYR A CA 1
ATOM 2257 C C . TYR A 1 270 ? -18.439 -7.256 20.787 1.00 89.19 270 TYR A C 1
ATOM 2259 O O . TYR A 1 270 ? -17.936 -7.056 21.898 1.00 89.19 270 TYR A O 1
ATOM 2267 N N . GLU A 1 271 ? -19.758 -7.391 20.628 1.00 87.94 271 GLU A N 1
ATOM 2268 C CA . GLU A 1 271 ? -20.692 -7.400 21.758 1.00 87.94 271 GLU A CA 1
ATOM 2269 C C . GLU A 1 271 ? -20.429 -8.576 22.702 1.00 87.94 271 GLU A C 1
ATOM 2271 O O . GLU A 1 271 ? -20.377 -8.383 23.920 1.00 87.94 271 GLU A O 1
ATOM 2276 N N . ASP A 1 272 ? -20.197 -9.770 22.155 1.00 88.00 272 ASP A N 1
ATOM 2277 C CA . ASP A 1 272 ? -19.869 -10.960 22.940 1.00 88.00 272 ASP A CA 1
ATOM 2278 C C . ASP A 1 272 ? -18.542 -10.788 23.689 1.00 88.00 272 ASP A C 1
ATOM 2280 O O . ASP A 1 272 ? -18.461 -11.067 24.888 1.00 88.00 272 ASP A O 1
ATOM 2284 N N . PHE A 1 273 ? -17.523 -10.221 23.036 1.00 87.06 273 PHE A N 1
ATOM 2285 C CA . PHE A 1 273 ? -16.258 -9.876 23.686 1.00 87.06 273 PHE A CA 1
ATOM 2286 C C . PHE A 1 273 ? -16.444 -8.889 24.850 1.00 87.06 273 PHE A C 1
ATOM 2288 O O . PHE A 1 273 ? -15.885 -9.093 25.932 1.00 87.06 273 PHE A O 1
ATOM 2295 N N . ARG A 1 274 ? -17.265 -7.840 24.680 1.00 84.69 274 ARG A N 1
ATOM 2296 C CA . ARG A 1 274 ? -17.570 -6.896 25.772 1.00 84.69 274 ARG A CA 1
ATOM 2297 C C . ARG A 1 274 ? -18.258 -7.576 26.951 1.00 84.69 274 ARG A C 1
ATOM 2299 O O . ARG A 1 274 ? -17.925 -7.256 28.092 1.00 84.69 274 ARG A O 1
ATOM 2306 N N . ARG A 1 275 ? -19.210 -8.479 26.695 1.00 84.94 275 ARG A N 1
ATOM 2307 C CA . ARG A 1 275 ? -19.920 -9.220 27.753 1.00 84.94 275 ARG A CA 1
ATOM 2308 C C . ARG A 1 275 ? -18.953 -10.090 28.556 1.00 84.94 275 ARG A C 1
ATOM 2310 O O . ARG A 1 275 ? -18.992 -10.055 29.782 1.00 84.94 275 ARG A O 1
ATOM 2317 N N . LEU A 1 276 ? -18.042 -10.794 27.881 1.00 83.88 276 LEU A N 1
ATOM 2318 C CA . LEU A 1 276 ? -17.015 -11.616 28.531 1.00 83.88 276 LEU A CA 1
ATOM 2319 C C . LEU A 1 276 ? -16.073 -10.780 29.411 1.00 83.88 276 LEU A C 1
ATOM 2321 O O . LEU A 1 276 ? -15.791 -11.168 30.543 1.00 83.88 276 LEU A O 1
ATOM 2325 N N . GLN A 1 277 ? -15.640 -9.602 28.948 1.00 79.25 277 GLN A N 1
ATOM 2326 C CA . GLN A 1 277 ? -14.811 -8.704 29.763 1.00 79.25 277 GLN A CA 1
ATOM 2327 C C . GLN A 1 277 ? -15.545 -8.171 31.002 1.00 79.25 277 GLN A C 1
ATOM 2329 O O . GLN A 1 277 ? -14.947 -8.042 32.071 1.00 79.25 277 GLN A O 1
ATOM 2334 N N . GLN A 1 278 ? -16.840 -7.867 30.881 1.00 77.12 278 GLN A N 1
ATOM 2335 C CA . GLN A 1 278 ? -17.654 -7.414 32.013 1.00 77.12 278 GLN A CA 1
ATOM 2336 C C . GLN A 1 278 ? -17.835 -8.514 33.064 1.00 77.12 278 GLN A C 1
ATOM 2338 O O . GLN A 1 278 ? -17.756 -8.220 34.253 1.00 77.12 278 GLN A O 1
ATOM 2343 N N . GLN A 1 279 ? -18.013 -9.768 32.640 1.00 73.56 279 GLN A N 1
ATOM 2344 C CA . GLN A 1 279 ? -18.121 -10.916 33.545 1.00 73.56 279 GLN A CA 1
ATOM 2345 C C . GLN A 1 279 ? -16.812 -11.182 34.302 1.00 73.56 279 GLN A C 1
ATOM 2347 O O . GLN A 1 279 ? -16.852 -11.404 35.505 1.00 73.56 279 GLN A O 1
ATOM 2352 N N . GLN A 1 280 ? -15.657 -11.073 33.637 1.00 68.56 280 GLN A N 1
ATOM 2353 C CA . GLN A 1 280 ? -14.337 -11.242 34.268 1.00 68.56 280 GLN A CA 1
ATOM 2354 C C . GLN A 1 280 ? -13.960 -10.114 35.240 1.00 68.56 280 GLN A C 1
ATOM 2356 O O . GLN A 1 280 ? -13.085 -10.296 36.075 1.00 68.56 280 GLN A O 1
ATOM 2361 N N . SER A 1 281 ? -14.593 -8.943 35.129 1.00 61.00 281 SER A N 1
ATOM 2362 C CA . SER A 1 281 ? -14.337 -7.798 36.017 1.00 61.00 281 SER A CA 1
ATOM 2363 C C . SER A 1 281 ? -15.204 -7.813 37.288 1.00 61.00 281 SER A C 1
ATOM 2365 O O . SER A 1 281 ? -14.988 -6.995 38.178 1.00 61.00 281 SER A O 1
ATOM 2367 N N . GLN A 1 282 ? -16.223 -8.680 37.344 1.00 53.41 282 GLN A N 1
ATOM 2368 C CA . GLN A 1 282 ? -17.172 -8.806 38.463 1.00 53.41 282 GLN A CA 1
ATOM 2369 C C . GLN A 1 282 ? -16.903 -10.031 39.357 1.00 53.41 282 GLN A C 1
ATOM 2371 O O . GLN A 1 282 ? -17.526 -10.152 40.411 1.00 53.41 282 GLN A O 1
ATOM 2376 N N . SER A 1 283 ? -15.996 -10.916 38.937 1.00 47.91 283 SER A N 1
ATOM 2377 C CA 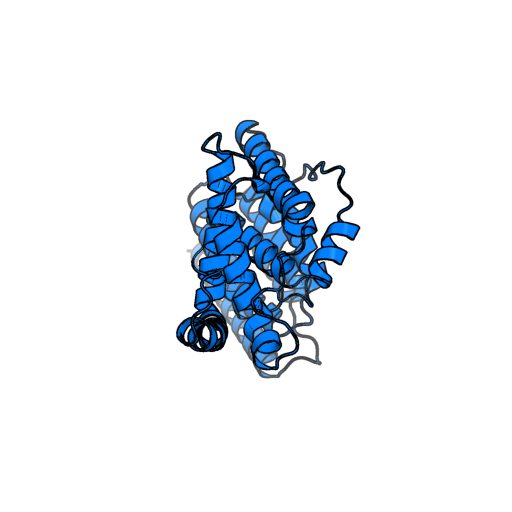. SER A 1 283 ? -15.479 -12.079 39.675 1.00 47.91 283 SER A CA 1
ATOM 2378 C C . SER A 1 283 ? -14.121 -11.781 40.294 1.00 47.91 283 SER A C 1
ATOM 2380 O O . SER A 1 283 ? -13.922 -12.137 41.473 1.00 47.91 283 SER A O 1
#

InterPro domains:
  IPR010405 Cofactor of BRCA1 [PF06209] (15-163)
  IPR010405 Cofactor of BRCA1 [PTHR13503] (19-275)

Foldseek 3Di:
DVQPDPDPVSVVVQLCLLVVLLPPVNLLVLLLVLLVVLVVVVVPVDDALLPDPVSLVSLLSNLCNLCSVCCNVVVDPSPPHDPVCCRVPLSVVLSVLVVLLVVVVVVPPPPPLPPADPPPDDPPVLLVVLVVDLSSLSSVLSSLLVCLQVLSLSSNLNCLLSLLSCVVSCSLPLVSLVSNLVSNLVSLVVQLVPPVCLVVSAVSVVSNLVRHLLSVLQDLSSLVSLLVNLLSCLVSDDVVVSVVSLVSNQDDPPDDPVSNVSSVVSVVVSVVVVVVVVVVVVD